Protein AF-A0A7S0PMN2-F1 (afdb_monomer)

Foldseek 3Di:
DDPPPPVCVVVVNDDALLRLLVVLLVLLVVVLVVLVVVLVVLVVVLVVLLVVLLVCLVVLNPPSNLVSLLVNVVSVVLSVLSVLLSVLSVQLSVVSVVVSVCVVPDDDLDQDPSNVVSLVSNCLNPVRNVVSVVSVVSCCVSSNHPDDPPPDPVPPPVVPPPVVVSSVSSVVSSCVRNNPSPSVPVVPVVVPVPDDDDDDDDDDDDDDDDDDDPPVVVVVVVVVVVVVVVVPPDD

Nearest PDB structures (foldseek):
  2gd5-assembly1_A  TM=9.453E-01  e=1.192E-04  Homo sapiens
  3frv-assembly1_A  TM=9.268E-01  e=9.381E-05  Homo sapiens
  2gd5-assembly1_B  TM=8.254E-01  e=7.385E-05  Homo sapiens
  2gd5-assembly2_D  TM=8.077E-01  e=7.747E-05  Homo sapiens
  3ggz-assembly4_D  TM=5.430E-01  e=4.269E-01  Saccharomyces cerevisiae

Mean predicted aligned error: 16.47 Å

pLDDT: mean 73.85, std 19.93, range [28.44, 97.0]

InterPro domains:
  IPR005024 Snf7 family [PF03357] (26-195)
  IPR005024 Snf7 family [PTHR10476] (15-229)

Sequence (235 aa):
MFMGFDIKQLFGLAPSAEERTKACRARIRKMKREIDQQIRDVERATKATEREIKSCAKRNDAASARALAREIVQARATVSKLYTSKAQASSVESALAHRVATQTSARSIERSAEVMKHMNALVKTAAVREEAMELSREMMKAGVMAELLDDALDVALDDDVDEEETNRAIEDVLREIAGEIVLPHAAKHAAAVVKEEDVEAADLLPTVDSAAERSASTDALKARLDAMRVGEETA

Secondary structure (DSSP, 8-state):
------HHHHTTPPPPHHHHHHHHHHHHHHHHHHHHHHHHHHHHHHHHHHHHHHHHHHTT-HHHHHHHHHHHHHHHHHHHHHHHHHHHHHHHHHHHHHHHHHTTSS------HHHHHHHHHHHH-GGGHHHHHHHHHHHHHTTSS-----------------HHHHHHHHHHHHHHHHTT---TTTHHHHGGGS------------------TTSHHHHHHHHHHHHHHGGGS--

Solvent-accessible surface area (backbone atoms only — not comparable to full-atom values): 14085 Å² total; per-residue (Å²): 136,82,78,82,75,61,68,50,71,80,69,72,53,79,80,48,53,65,57,46,51,54,51,51,47,53,49,48,55,48,52,46,52,51,49,56,46,50,46,54,52,51,55,52,50,47,58,51,50,53,53,49,34,41,53,26,55,76,69,67,35,55,68,63,27,50,55,53,28,45,51,44,54,52,49,52,52,50,44,52,52,50,52,51,46,44,50,31,48,48,52,36,45,50,53,53,52,50,49,64,63,52,50,76,62,85,76,69,83,68,53,37,65,67,45,44,55,32,46,52,57,32,39,70,36,78,95,46,19,68,64,34,49,54,49,50,54,51,33,34,76,41,50,42,29,70,80,81,71,88,75,76,82,71,77,75,75,80,71,82,65,54,66,67,58,54,50,51,53,28,52,50,49,42,43,71,69,49,45,90,63,77,47,96,62,71,64,60,69,72,57,64,81,77,70,89,84,87,84,85,82,90,81,85,87,82,89,84,86,85,94,73,79,75,61,67,65,56,54,61,52,49,59,57,50,54,62,59,62,64,65,75,77,76,127

Organism: NCBI:txid1486918

Structure (mmCIF, N/CA/C/O backbone):
data_AF-A0A7S0PMN2-F1
#
_entry.id   AF-A0A7S0PMN2-F1
#
loop_
_atom_site.group_PDB
_atom_site.id
_atom_site.type_symbol
_atom_site.label_atom_id
_atom_site.label_alt_id
_atom_site.label_comp_id
_atom_site.label_asym_id
_atom_site.label_entity_id
_atom_site.label_seq_id
_atom_site.pdbx_PDB_ins_code
_atom_site.Cartn_x
_atom_site.Cartn_y
_atom_site.Cartn_z
_atom_site.occupancy
_atom_site.B_iso_or_equiv
_atom_site.auth_seq_id
_atom_site.auth_comp_id
_atom_site.auth_asym_id
_atom_site.auth_atom_id
_atom_site.pdbx_PDB_model_num
ATOM 1 N N . MET A 1 1 ? -7.810 -30.943 26.527 1.00 39.81 1 MET A N 1
ATOM 2 C CA . MET A 1 1 ? -7.762 -29.742 25.667 1.00 39.81 1 MET A CA 1
ATOM 3 C C . MET A 1 1 ? -9.198 -29.399 25.298 1.00 39.81 1 MET A C 1
ATOM 5 O O . MET A 1 1 ? -9.713 -29.909 24.316 1.00 39.81 1 MET A O 1
ATOM 9 N N . PHE A 1 2 ? -9.899 -28.674 26.173 1.00 42.12 2 PHE A N 1
ATOM 10 C CA . PHE A 1 2 ? -11.301 -28.315 25.956 1.00 42.12 2 PHE A CA 1
ATOM 11 C C . PHE A 1 2 ? -11.351 -27.152 24.964 1.00 42.12 2 PHE A C 1
ATOM 13 O O . PHE A 1 2 ? -10.911 -26.049 25.280 1.00 42.12 2 PHE A O 1
ATOM 20 N N . MET A 1 3 ? -11.842 -27.410 23.752 1.00 48.66 3 MET A N 1
ATOM 21 C CA . MET A 1 3 ? -12.259 -26.352 22.836 1.00 48.66 3 MET A CA 1
ATOM 22 C C . MET A 1 3 ? -13.443 -25.649 23.501 1.00 48.66 3 MET A C 1
ATOM 24 O O . MET A 1 3 ? -14.483 -26.267 23.722 1.00 48.66 3 MET A O 1
ATOM 28 N N . GLY A 1 4 ? -13.246 -24.394 23.906 1.00 49.03 4 GLY A N 1
ATOM 29 C CA . GLY A 1 4 ? -14.290 -23.569 24.502 1.00 49.03 4 GLY A CA 1
ATOM 30 C C . GLY A 1 4 ? -15.420 -23.366 23.501 1.00 49.03 4 GLY A C 1
ATOM 31 O O . GLY A 1 4 ? -15.318 -22.522 22.617 1.00 49.03 4 GLY A O 1
ATOM 32 N N . PHE A 1 5 ? -16.473 -24.171 23.623 1.00 57.09 5 PHE A N 1
ATOM 33 C CA . PHE A 1 5 ? -17.734 -23.949 22.931 1.00 57.09 5 PHE A CA 1
ATOM 34 C C . PHE A 1 5 ? -18.389 -22.724 23.571 1.00 57.09 5 PHE A C 1
ATOM 36 O O . PHE A 1 5 ? -18.723 -22.734 24.757 1.00 57.09 5 PHE A O 1
ATOM 43 N N . ASP A 1 6 ? -18.497 -21.641 22.808 1.00 64.69 6 ASP A N 1
ATOM 44 C CA . ASP A 1 6 ? -19.022 -20.370 23.290 1.00 64.69 6 ASP A CA 1
ATOM 45 C C . ASP A 1 6 ? -20.539 -20.496 23.496 1.00 64.69 6 ASP A C 1
ATOM 47 O O . ASP A 1 6 ? -21.324 -20.457 22.547 1.00 64.69 6 ASP A O 1
ATOM 51 N N . ILE A 1 7 ? -20.954 -20.705 24.750 1.00 64.81 7 ILE A N 1
ATOM 52 C CA . ILE A 1 7 ? -22.347 -20.944 25.168 1.00 64.81 7 ILE A CA 1
ATOM 53 C C . ILE A 1 7 ? -23.299 -19.877 24.601 1.00 64.81 7 ILE A C 1
ATOM 55 O O . ILE A 1 7 ? -24.448 -20.170 24.286 1.00 64.81 7 ILE A O 1
ATOM 59 N N . LYS A 1 8 ? -22.821 -18.648 24.384 1.00 60.22 8 LYS A N 1
ATOM 60 C CA . LYS A 1 8 ? -23.619 -17.553 23.818 1.00 60.22 8 LYS A CA 1
ATOM 61 C C . LYS A 1 8 ? -24.029 -17.781 22.359 1.00 60.22 8 LYS A C 1
ATOM 63 O O . LYS A 1 8 ? -25.134 -17.385 21.989 1.00 60.22 8 LYS A O 1
ATOM 68 N N . GLN A 1 9 ? -23.190 -18.445 21.552 1.00 63.53 9 GLN A N 1
ATOM 69 C CA . GLN A 1 9 ? -23.531 -18.798 20.165 1.00 63.53 9 GLN A CA 1
ATOM 70 C C . GLN A 1 9 ? -24.618 -19.876 20.102 1.00 63.53 9 GLN A C 1
ATOM 72 O O . GLN A 1 9 ? -25.418 -19.882 19.171 1.00 63.53 9 GLN A O 1
ATOM 77 N N . LEU A 1 10 ? -24.693 -20.740 21.120 1.00 57.28 10 LEU A N 1
ATOM 78 C CA . LEU A 1 10 ? -25.725 -21.771 21.242 1.00 57.28 10 LEU A CA 1
ATOM 79 C C . LEU A 1 10 ? -27.119 -21.181 21.542 1.00 57.28 10 LEU A C 1
ATOM 81 O O . LEU A 1 10 ? -28.128 -21.779 21.184 1.00 57.28 10 LEU A O 1
ATOM 85 N N . PHE A 1 11 ? -27.175 -20.006 22.181 1.00 68.62 11 PHE A N 1
ATOM 86 C CA . PHE A 1 11 ? -28.417 -19.343 22.606 1.00 68.62 11 PHE A CA 1
ATOM 87 C C . PHE A 1 11 ? -28.819 -18.134 21.744 1.00 68.62 11 PHE A C 1
ATOM 89 O O . PHE A 1 11 ? -29.764 -17.427 22.086 1.00 68.62 11 PHE A O 1
ATOM 96 N N . GLY A 1 12 ? -28.123 -17.870 20.632 1.00 64.56 12 GLY A N 1
ATOM 97 C CA . GLY A 1 12 ? -28.460 -16.758 19.734 1.00 64.56 12 GLY A CA 1
ATOM 98 C C . GLY A 1 12 ? -28.298 -15.367 20.362 1.00 64.56 12 GLY A C 1
ATOM 99 O O . GLY A 1 12 ? -28.915 -14.409 19.896 1.00 64.56 12 GLY A O 1
ATOM 100 N N . LEU A 1 13 ? -27.485 -15.230 21.418 1.00 69.44 13 LEU A N 1
ATOM 101 C CA . LEU A 1 13 ? -27.210 -13.924 22.018 1.00 69.44 13 LEU A CA 1
ATOM 102 C C . LEU A 1 13 ? -26.344 -13.094 21.063 1.00 69.44 13 LEU A C 1
ATOM 104 O O . LEU A 1 13 ? -25.304 -13.550 20.588 1.00 69.44 13 LEU A O 1
ATOM 108 N N . ALA A 1 14 ? -26.768 -11.855 20.798 1.00 69.25 14 ALA A N 1
ATOM 109 C CA . ALA A 1 14 ? -26.027 -10.942 19.936 1.00 69.25 14 ALA A CA 1
ATOM 110 C C . ALA A 1 14 ? -24.613 -10.678 20.498 1.00 69.25 14 ALA A C 1
ATOM 112 O O . ALA A 1 14 ? -24.471 -10.465 21.707 1.00 69.25 14 ALA A O 1
ATOM 113 N N . PRO A 1 15 ? -23.573 -10.632 19.642 1.00 74.81 15 PRO A N 1
ATOM 114 C CA . PRO A 1 15 ? -22.202 -10.438 20.093 1.00 74.81 15 PRO A CA 1
ATOM 115 C C . PRO A 1 15 ? -22.042 -9.074 20.761 1.00 74.81 15 PRO A C 1
ATOM 117 O O . PRO A 1 15 ? -22.549 -8.062 20.252 1.00 74.81 15 PRO A O 1
ATOM 120 N N . SER A 1 16 ? -21.311 -9.053 21.876 1.00 80.75 16 SER A N 1
ATOM 121 C CA . SER A 1 16 ? -21.029 -7.832 22.638 1.00 80.75 16 SER A CA 1
ATOM 122 C C . SER A 1 16 ? -20.158 -6.853 21.840 1.00 80.75 16 SER A C 1
ATOM 124 O O . SER A 1 16 ? -19.470 -7.232 20.890 1.00 80.75 16 SER A O 1
ATOM 126 N N . ALA A 1 17 ? -20.150 -5.571 22.221 1.00 76.31 17 ALA A N 1
ATOM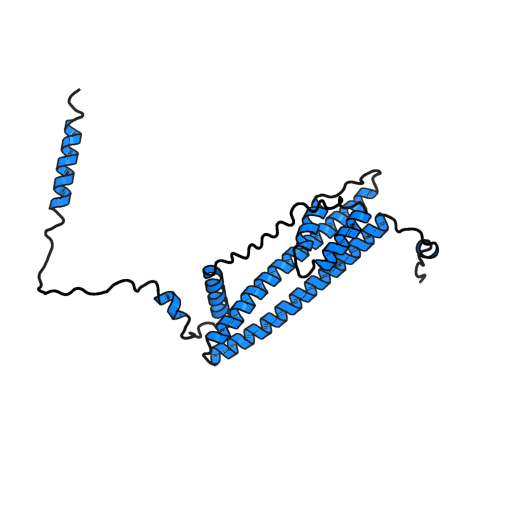 127 C CA . ALA A 1 17 ? -19.308 -4.563 21.566 1.00 76.31 17 ALA A CA 1
ATOM 128 C C . ALA A 1 17 ? -17.807 -4.927 21.611 1.00 76.31 17 ALA A C 1
ATOM 130 O O . ALA A 1 17 ? -17.068 -4.662 20.660 1.00 76.31 17 ALA A O 1
ATOM 131 N N . GLU A 1 18 ? -17.362 -5.592 22.679 1.00 78.12 18 GLU A N 1
ATOM 132 C CA . GLU A 1 18 ? -15.992 -6.092 22.817 1.00 78.12 18 GLU A CA 1
ATOM 133 C C . GLU A 1 18 ? -15.693 -7.246 21.857 1.00 78.12 18 GLU A C 1
ATOM 135 O O . GLU A 1 18 ? -14.648 -7.259 21.206 1.00 78.12 18 GLU A O 1
ATOM 140 N N . GLU A 1 19 ? -16.613 -8.206 21.733 1.00 82.38 19 GLU A N 1
ATOM 141 C CA . GLU A 1 19 ? -16.493 -9.326 20.792 1.00 82.38 19 GLU A CA 1
ATOM 142 C C . GLU A 1 19 ? -16.450 -8.813 19.344 1.00 82.38 19 GLU A C 1
ATOM 144 O O . GLU A 1 19 ? -15.591 -9.233 18.567 1.00 82.38 19 GLU A O 1
ATOM 149 N N . ARG A 1 20 ? -17.282 -7.816 19.003 1.00 83.31 20 ARG A N 1
ATOM 150 C CA . ARG A 1 20 ? -17.247 -7.137 17.693 1.00 83.31 20 ARG A CA 1
ATOM 151 C C . ARG A 1 20 ? -15.922 -6.412 17.454 1.00 83.31 20 ARG A C 1
ATOM 153 O O . ARG A 1 20 ? -15.357 -6.515 16.368 1.00 83.31 20 ARG A O 1
ATOM 160 N N . THR A 1 21 ? -15.382 -5.735 18.468 1.00 82.56 21 THR A N 1
ATOM 161 C CA . THR A 1 21 ? -14.084 -5.038 18.382 1.00 82.56 21 THR A CA 1
ATOM 162 C C . THR A 1 21 ? -12.925 -6.022 18.180 1.00 82.56 21 THR A C 1
ATOM 164 O O . THR A 1 21 ? -12.029 -5.781 17.365 1.00 82.56 21 THR A O 1
ATOM 167 N N . LYS A 1 22 ? -12.951 -7.171 18.870 1.00 85.38 22 LYS A N 1
ATOM 168 C CA . LYS A 1 22 ? -11.978 -8.262 18.685 1.00 85.38 22 LYS A CA 1
ATOM 169 C C . LYS A 1 22 ? -12.072 -8.867 17.281 1.00 85.38 22 LYS A C 1
ATOM 171 O O . LYS A 1 22 ? -11.032 -9.072 16.653 1.00 85.38 22 LYS A O 1
ATOM 176 N N . ALA A 1 23 ? -13.284 -9.091 16.773 1.00 88.06 23 ALA A N 1
ATOM 177 C CA . ALA A 1 23 ? -13.511 -9.567 15.409 1.00 88.06 23 ALA A CA 1
ATOM 178 C C . ALA A 1 23 ? -12.995 -8.566 14.358 1.00 88.06 23 ALA A C 1
ATOM 180 O O . ALA A 1 23 ? -12.258 -8.959 13.454 1.00 88.06 23 ALA A O 1
ATOM 181 N N . CYS A 1 24 ? -13.267 -7.267 14.533 1.00 88.25 24 CYS A N 1
ATOM 182 C CA . CYS A 1 24 ? -12.736 -6.204 13.674 1.00 88.25 24 CYS A CA 1
ATOM 183 C C . CYS A 1 24 ? -11.197 -6.200 13.654 1.00 88.25 24 CYS A C 1
ATOM 185 O O . CYS A 1 24 ? -10.594 -6.167 12.582 1.00 88.25 24 CYS A O 1
ATOM 187 N N . ARG A 1 25 ? -10.533 -6.312 14.819 1.00 90.88 25 ARG A N 1
ATOM 188 C CA . ARG A 1 25 ? -9.060 -6.444 14.877 1.00 90.88 25 ARG A CA 1
ATOM 189 C C . ARG A 1 25 ? -8.557 -7.677 14.132 1.00 90.88 25 ARG A C 1
ATOM 191 O O . ARG A 1 25 ? -7.524 -7.600 13.471 1.00 90.88 25 ARG A O 1
ATOM 198 N N . ALA A 1 26 ? -9.243 -8.813 14.247 1.00 91.69 26 ALA A N 1
ATOM 199 C CA . ALA A 1 26 ? -8.856 -10.027 13.533 1.00 91.69 26 ALA A CA 1
ATOM 200 C C . ALA A 1 26 ? -8.928 -9.833 12.009 1.00 91.69 26 ALA A C 1
ATOM 202 O O . ALA A 1 26 ? -7.988 -10.221 11.314 1.00 91.69 26 ALA A O 1
ATOM 203 N N . ARG A 1 27 ? -9.974 -9.163 11.506 1.00 92.62 27 ARG A N 1
ATOM 204 C CA . ARG A 1 27 ? -10.095 -8.815 10.081 1.00 92.62 27 ARG A CA 1
ATOM 205 C C . ARG A 1 27 ? -9.014 -7.850 9.616 1.00 92.62 27 ARG A C 1
ATOM 207 O O . ARG A 1 27 ? -8.349 -8.139 8.635 1.00 92.62 27 ARG A O 1
ATOM 214 N N . ILE A 1 28 ? -8.712 -6.796 10.375 1.00 92.94 28 ILE A N 1
ATOM 215 C CA . ILE A 1 28 ? -7.617 -5.869 10.025 1.00 92.94 28 ILE A CA 1
ATOM 216 C C . ILE A 1 28 ? -6.277 -6.598 9.880 1.00 92.94 28 ILE A C 1
ATOM 218 O O . ILE A 1 28 ? -5.491 -6.299 8.983 1.00 92.94 28 ILE A O 1
ATOM 222 N N . ARG A 1 29 ? -5.997 -7.582 10.741 1.00 94.38 29 ARG A N 1
ATOM 223 C CA . ARG A 1 29 ? -4.776 -8.393 10.620 1.00 94.38 29 ARG A CA 1
ATOM 224 C C . ARG A 1 29 ? -4.776 -9.267 9.370 1.00 94.38 29 ARG A C 1
ATOM 226 O O . ARG A 1 29 ? -3.705 -9.484 8.812 1.00 94.38 29 ARG A O 1
ATOM 233 N N . LYS A 1 30 ? -5.938 -9.780 8.958 1.00 94.56 30 LYS A N 1
ATOM 234 C CA . LYS A 1 30 ? -6.103 -10.521 7.701 1.00 94.56 30 LYS A CA 1
ATOM 235 C C . LYS A 1 30 ? -5.857 -9.592 6.509 1.00 94.56 30 LYS A C 1
ATOM 237 O O . LYS A 1 30 ? -4.923 -9.859 5.763 1.00 94.56 30 LYS A O 1
ATOM 242 N N . MET A 1 31 ? -6.544 -8.452 6.453 1.00 93.25 31 MET A N 1
ATOM 243 C CA . MET A 1 31 ? -6.351 -7.404 5.444 1.00 93.25 31 MET A CA 1
ATOM 244 C C . MET A 1 31 ? -4.876 -6.993 5.310 1.00 93.25 31 MET A C 1
ATOM 246 O O . MET A 1 31 ? -4.327 -6.969 4.216 1.00 93.25 31 MET A O 1
ATOM 250 N N . LYS A 1 32 ? -4.162 -6.764 6.424 1.00 95.81 32 LYS A N 1
ATOM 251 C CA . LYS A 1 32 ? -2.716 -6.456 6.407 1.00 95.81 32 LYS A CA 1
ATOM 252 C C . LYS A 1 32 ? -1.872 -7.549 5.738 1.00 95.81 32 LYS A C 1
ATOM 254 O O . LYS A 1 32 ? -0.930 -7.227 5.022 1.00 95.81 32 LYS A O 1
ATOM 259 N N . ARG A 1 33 ? -2.187 -8.828 5.974 1.00 95.88 33 ARG A N 1
ATOM 260 C CA . ARG A 1 33 ? -1.482 -9.963 5.347 1.00 95.88 33 ARG A CA 1
ATOM 261 C C . ARG A 1 33 ? -1.811 -10.087 3.863 1.00 95.88 33 ARG A C 1
ATOM 263 O O . ARG A 1 33 ? -0.947 -10.493 3.094 1.00 95.88 33 ARG A O 1
ATOM 270 N N . GLU A 1 34 ? -3.036 -9.754 3.476 1.00 94.94 34 GLU A N 1
ATOM 271 C CA . GLU A 1 34 ? -3.460 -9.727 2.075 1.00 94.94 34 GLU A CA 1
ATOM 272 C C . GLU A 1 34 ? -2.766 -8.594 1.318 1.00 94.94 34 GLU A C 1
ATOM 274 O O . GLU A 1 34 ? -2.208 -8.848 0.255 1.00 94.94 34 GLU A O 1
ATOM 279 N N . ILE A 1 35 ? -2.647 -7.403 1.917 1.00 95.25 35 ILE A N 1
ATOM 280 C CA . ILE A 1 35 ? -1.815 -6.313 1.381 1.00 95.25 35 ILE A CA 1
ATOM 281 C C . ILE A 1 35 ? -0.357 -6.779 1.216 1.00 95.25 35 ILE A C 1
ATOM 283 O O . ILE A 1 35 ? 0.242 -6.574 0.164 1.00 95.25 35 ILE A O 1
ATOM 287 N N . ASP A 1 36 ? 0.216 -7.467 2.210 1.00 96.50 36 ASP A N 1
ATOM 288 C CA . ASP A 1 36 ? 1.580 -8.016 2.114 1.00 96.50 36 ASP A CA 1
ATOM 289 C C . ASP A 1 36 ? 1.730 -9.089 1.025 1.00 96.50 36 ASP A C 1
ATOM 291 O O . ASP A 1 36 ? 2.822 -9.304 0.495 1.00 96.50 36 ASP A O 1
ATOM 295 N N . GLN A 1 37 ? 0.660 -9.815 0.704 1.00 96.25 37 GLN A N 1
ATOM 296 C CA . GLN A 1 37 ? 0.644 -10.748 -0.418 1.00 96.25 37 GLN A CA 1
ATOM 297 C C . GLN A 1 37 ? 0.588 -9.989 -1.749 1.00 96.25 37 GLN A C 1
ATOM 299 O O . GLN A 1 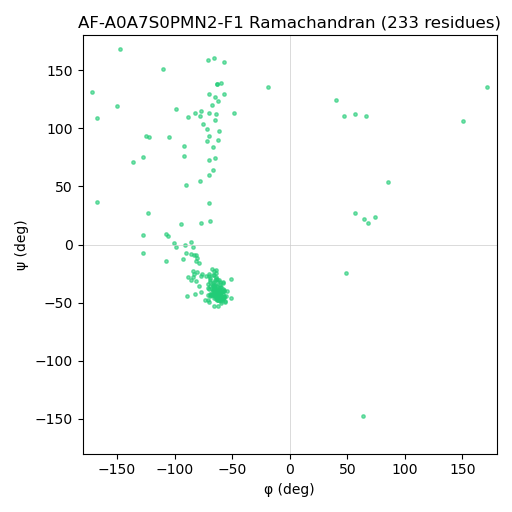37 ? 1.439 -10.232 -2.598 1.00 96.25 37 GLN A O 1
ATOM 304 N N . GLN A 1 38 ? -0.307 -9.006 -1.879 1.00 95.06 38 GLN A N 1
ATOM 305 C CA . GLN A 1 38 ? -0.418 -8.149 -3.063 1.00 95.06 38 GLN A CA 1
ATOM 306 C C . GLN A 1 38 ? 0.899 -7.430 -3.380 1.00 95.06 38 GLN A C 1
ATOM 308 O O . GLN A 1 38 ? 1.333 -7.444 -4.528 1.00 95.06 38 GLN A O 1
ATOM 313 N N . ILE A 1 39 ? 1.580 -6.865 -2.374 1.00 96.06 39 ILE A N 1
ATOM 314 C CA . ILE A 1 39 ? 2.901 -6.237 -2.551 1.00 96.06 39 ILE A CA 1
ATOM 315 C C . ILE A 1 39 ? 3.889 -7.242 -3.153 1.00 96.06 39 ILE A C 1
ATOM 317 O O . ILE A 1 39 ? 4.541 -6.945 -4.151 1.00 96.06 39 ILE A O 1
ATOM 321 N N . ARG A 1 40 ? 3.966 -8.457 -2.593 1.00 97.00 40 ARG A N 1
ATOM 322 C CA . ARG A 1 40 ? 4.869 -9.503 -3.097 1.00 97.00 40 ARG A CA 1
ATOM 323 C C . ARG A 1 40 ? 4.522 -9.943 -4.516 1.00 97.00 40 ARG A C 1
ATOM 325 O O . ARG A 1 40 ? 5.433 -10.266 -5.275 1.00 97.00 40 ARG A O 1
ATOM 332 N N . ASP A 1 41 ? 3.243 -9.984 -4.866 1.00 95.94 41 ASP A N 1
ATOM 333 C CA . ASP A 1 41 ? 2.795 -10.373 -6.202 1.00 95.94 41 ASP A CA 1
ATOM 334 C C . ASP A 1 41 ? 3.145 -9.295 -7.236 1.00 95.94 41 ASP A C 1
ATOM 336 O O . ASP A 1 41 ? 3.711 -9.619 -8.282 1.00 95.94 41 ASP A O 1
ATOM 340 N N . VAL A 1 42 ? 2.936 -8.016 -6.902 1.00 95.44 42 VAL A N 1
ATOM 341 C CA . VAL A 1 42 ? 3.353 -6.884 -7.745 1.00 95.44 42 VAL A CA 1
ATOM 342 C C . VAL A 1 42 ? 4.874 -6.858 -7.903 1.00 95.44 42 VAL A C 1
ATOM 344 O O . VAL A 1 42 ? 5.364 -6.808 -9.024 1.00 95.44 42 VAL A O 1
ATOM 347 N N . GLU A 1 43 ? 5.647 -6.994 -6.823 1.00 95.62 43 GLU A N 1
ATOM 348 C CA . GLU A 1 43 ? 7.117 -7.026 -6.895 1.00 95.62 43 GLU A CA 1
ATOM 349 C C . GLU A 1 43 ? 7.653 -8.193 -7.744 1.00 95.62 43 GLU A C 1
ATOM 351 O O . GLU A 1 43 ? 8.681 -8.066 -8.4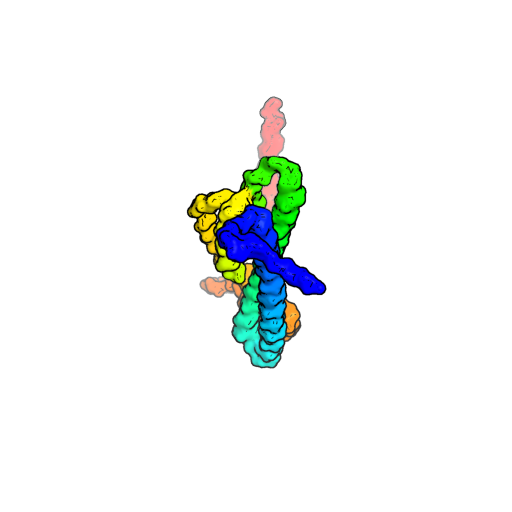15 1.00 95.62 43 GLU A O 1
ATOM 356 N N . ARG A 1 44 ? 6.981 -9.351 -7.726 1.00 96.25 44 ARG A N 1
ATOM 357 C CA . ARG A 1 44 ? 7.332 -10.491 -8.589 1.00 96.25 44 ARG A CA 1
ATOM 358 C C . ARG A 1 44 ? 7.051 -10.191 -10.056 1.00 96.25 44 ARG A C 1
ATOM 360 O O . ARG A 1 44 ? 7.902 -10.514 -10.884 1.00 96.25 44 ARG A O 1
ATOM 367 N N . ALA A 1 45 ? 5.901 -9.589 -10.357 1.00 94.75 45 ALA A N 1
ATOM 368 C CA . ALA A 1 45 ? 5.557 -9.159 -11.708 1.00 94.75 45 ALA A CA 1
ATOM 369 C C . ALA A 1 45 ? 6.572 -8.126 -12.222 1.00 94.75 45 ALA A C 1
ATOM 371 O O . ALA A 1 45 ? 7.162 -8.340 -13.276 1.00 94.75 45 ALA A O 1
ATOM 372 N N . THR A 1 46 ? 6.906 -7.109 -11.417 1.00 93.69 46 THR A N 1
ATOM 373 C CA . THR A 1 46 ? 7.920 -6.096 -11.755 1.00 93.69 46 THR A CA 1
ATOM 374 C C . THR A 1 46 ? 9.268 -6.728 -12.103 1.00 93.69 46 THR A C 1
ATOM 376 O O . THR A 1 46 ? 9.867 -6.385 -13.116 1.00 93.69 46 THR A O 1
ATOM 379 N N . LYS A 1 47 ? 9.733 -7.722 -11.333 1.00 94.56 47 LYS A N 1
ATOM 380 C CA . LYS A 1 47 ? 10.985 -8.445 -11.635 1.00 94.56 47 LYS A CA 1
ATOM 381 C C . LYS A 1 47 ? 10.938 -9.228 -12.949 1.00 94.56 47 LYS A C 1
ATOM 383 O O . LYS A 1 47 ? 11.988 -9.454 -13.552 1.00 94.56 47 LYS A O 1
ATOM 388 N N . ALA A 1 48 ? 9.768 -9.708 -13.369 1.00 94.44 48 ALA A N 1
ATOM 389 C CA . ALA A 1 48 ? 9.605 -10.333 -14.678 1.00 94.44 48 ALA A CA 1
ATOM 390 C C . ALA A 1 48 ? 9.689 -9.271 -15.786 1.00 94.44 48 ALA A C 1
ATOM 392 O O . ALA A 1 48 ? 10.514 -9.414 -16.690 1.00 94.44 48 ALA A O 1
ATOM 393 N N . THR A 1 49 ? 8.963 -8.160 -15.635 1.00 94.19 49 THR A N 1
ATOM 394 C CA . THR A 1 49 ? 8.989 -7.007 -16.548 1.00 94.19 49 THR A CA 1
ATOM 395 C C . THR A 1 49 ? 10.398 -6.421 -16.702 1.00 94.19 49 THR A C 1
ATOM 397 O O . THR A 1 49 ? 10.838 -6.145 -17.814 1.00 94.19 49 THR A O 1
ATOM 400 N N . GLU A 1 50 ? 11.186 -6.321 -15.626 1.00 93.62 50 GLU A N 1
ATOM 401 C CA . GLU A 1 50 ? 12.593 -5.884 -15.679 1.00 93.62 50 GLU A CA 1
ATOM 402 C C . GLU A 1 50 ? 13.457 -6.768 -16.596 1.00 93.62 50 GLU A C 1
ATOM 404 O O . GLU A 1 50 ? 14.341 -6.280 -17.308 1.00 93.62 50 GLU A O 1
ATOM 409 N N . ARG A 1 51 ? 13.226 -8.088 -16.598 1.00 93.56 51 ARG A N 1
ATOM 410 C CA . ARG A 1 51 ? 13.947 -9.023 -17.482 1.00 93.56 51 ARG A CA 1
ATOM 411 C C . ARG A 1 51 ? 13.510 -8.850 -18.931 1.00 93.56 51 ARG A C 1
ATOM 413 O O . ARG A 1 51 ? 14.349 -8.933 -19.829 1.00 93.56 51 ARG A O 1
ATOM 420 N N . GLU A 1 52 ? 12.226 -8.595 -19.155 1.00 92.62 52 GLU A N 1
ATOM 421 C CA . GLU A 1 52 ? 11.674 -8.324 -20.481 1.00 92.62 52 GLU A CA 1
ATOM 422 C C . GLU A 1 52 ? 12.214 -7.014 -21.054 1.00 92.62 52 GLU A C 1
ATOM 424 O O . GLU A 1 52 ? 12.683 -7.013 -22.190 1.00 92.62 52 GLU A O 1
ATOM 429 N N . ILE A 1 53 ? 12.301 -5.946 -20.253 1.00 92.19 53 ILE A N 1
ATOM 430 C CA . ILE A 1 53 ? 12.939 -4.679 -20.648 1.00 92.19 53 ILE A CA 1
ATOM 431 C C . ILE A 1 53 ? 14.386 -4.914 -21.081 1.00 92.19 53 ILE A C 1
ATOM 433 O O . ILE A 1 53 ? 14.788 -4.447 -22.145 1.00 92.19 53 ILE A O 1
ATOM 437 N N . LYS A 1 54 ? 15.166 -5.701 -20.325 1.00 90.88 54 LYS A N 1
ATOM 438 C CA . LYS A 1 54 ? 16.545 -6.059 -20.714 1.00 90.88 54 LYS A CA 1
ATOM 439 C C . LYS A 1 54 ? 16.597 -6.823 -22.039 1.00 90.88 54 LYS A C 1
ATOM 441 O O . LYS A 1 54 ? 17.522 -6.629 -22.825 1.00 90.88 54 LYS A O 1
ATOM 446 N N . SER A 1 55 ? 15.624 -7.693 -22.302 1.00 91.00 55 SER A N 1
ATOM 447 C CA . SER A 1 55 ? 15.508 -8.411 -23.577 1.00 91.00 55 SER A CA 1
ATOM 448 C C . SER A 1 55 ? 15.138 -7.475 -24.736 1.00 91.00 55 SER A C 1
ATOM 450 O O . SER A 1 55 ? 15.736 -7.552 -25.808 1.00 91.00 55 SER A O 1
ATOM 452 N N . CYS A 1 56 ? 14.195 -6.552 -24.530 1.00 89.62 56 CYS A N 1
ATOM 453 C CA . CYS A 1 56 ? 13.826 -5.516 -25.499 1.00 89.62 56 CYS A CA 1
ATOM 454 C C . CYS A 1 56 ? 15.008 -4.589 -25.809 1.00 89.62 56 CYS A C 1
ATOM 456 O O . CYS A 1 56 ? 15.282 -4.324 -26.979 1.00 89.62 56 CYS A O 1
ATOM 458 N N . ALA A 1 57 ? 15.774 -4.198 -24.786 1.00 88.25 57 ALA A N 1
ATOM 459 C CA . ALA A 1 57 ? 16.974 -3.383 -24.939 1.00 88.25 57 ALA A CA 1
ATOM 460 C C . ALA A 1 57 ? 18.032 -4.067 -25.817 1.00 88.25 57 ALA A C 1
ATOM 462 O O . ALA A 1 57 ? 18.545 -3.458 -26.751 1.00 88.25 57 ALA A O 1
ATOM 463 N N . LYS A 1 58 ? 18.293 -5.365 -25.603 1.00 88.38 58 LYS A N 1
ATOM 464 C CA . LYS A 1 58 ? 19.213 -6.153 -26.449 1.00 88.38 58 LYS A CA 1
ATOM 465 C C . LYS A 1 58 ? 18.749 -6.284 -27.901 1.00 88.38 58 LYS A C 1
ATOM 467 O O . LYS A 1 58 ? 19.579 -6.424 -28.792 1.00 88.38 58 LYS A O 1
ATOM 472 N N . ARG A 1 59 ? 17.435 -6.266 -28.139 1.00 89.75 59 ARG A N 1
ATOM 473 C CA . ARG A 1 59 ? 16.828 -6.325 -29.479 1.00 89.75 59 ARG A CA 1
ATOM 474 C C . ARG A 1 59 ? 16.706 -4.950 -30.148 1.00 89.75 59 ARG A C 1
ATOM 476 O O . ARG A 1 59 ? 16.178 -4.885 -31.252 1.00 89.75 59 ARG A O 1
ATOM 483 N N . ASN A 1 60 ? 17.187 -3.877 -29.511 1.00 85.62 60 ASN A N 1
ATOM 484 C CA . ASN A 1 60 ? 17.012 -2.487 -29.949 1.00 85.62 60 ASN A CA 1
ATOM 485 C C . ASN A 1 60 ? 15.539 -2.064 -30.127 1.00 85.62 60 ASN A C 1
ATOM 487 O O . ASN A 1 60 ? 15.236 -1.154 -30.897 1.00 85.62 60 ASN A O 1
ATOM 491 N N . ASP A 1 61 ? 14.617 -2.691 -29.392 1.00 90.94 61 ASP A N 1
ATOM 492 C CA . ASP A 1 61 ? 13.197 -2.344 -29.410 1.00 90.94 61 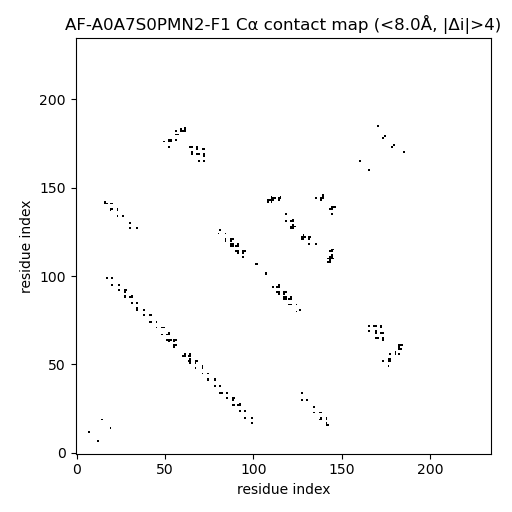ASP A CA 1
ATOM 493 C C . ASP A 1 61 ? 12.885 -1.305 -28.322 1.00 90.94 61 ASP A C 1
ATOM 495 O O . ASP A 1 61 ? 12.495 -1.625 -27.194 1.00 90.94 61 ASP A O 1
ATOM 499 N N . ALA A 1 62 ? 13.105 -0.034 -28.665 1.00 87.25 62 ALA A N 1
ATOM 500 C CA . ALA A 1 62 ? 12.901 1.093 -27.757 1.00 87.25 62 ALA A CA 1
ATOM 501 C C . ALA A 1 62 ? 11.419 1.350 -27.432 1.00 87.25 62 ALA A C 1
ATOM 503 O O . ALA A 1 62 ? 11.112 1.833 -26.342 1.00 87.25 62 ALA A O 1
ATOM 504 N N . ALA A 1 63 ? 10.504 1.042 -28.357 1.00 89.75 63 ALA A N 1
ATOM 505 C CA . ALA A 1 63 ? 9.075 1.279 -28.168 1.00 89.75 63 ALA A CA 1
ATOM 506 C C . ALA A 1 63 ? 8.501 0.321 -27.116 1.00 89.75 63 ALA A C 1
ATOM 508 O O . ALA A 1 63 ? 7.891 0.768 -26.144 1.00 89.75 63 ALA A O 1
ATOM 509 N N . SER A 1 64 ? 8.790 -0.978 -27.247 1.00 91.00 64 SER A N 1
ATOM 510 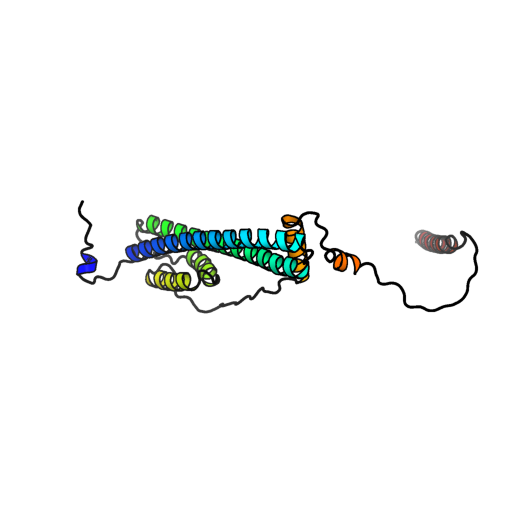C CA . SER A 1 64 ? 8.363 -1.976 -26.262 1.00 91.00 64 SER A CA 1
ATOM 511 C C . SER A 1 64 ? 9.038 -1.767 -24.906 1.00 91.00 64 SER A C 1
ATOM 513 O O . SER A 1 64 ? 8.388 -1.888 -23.871 1.00 91.00 64 SER A O 1
ATOM 515 N N . ALA A 1 65 ? 10.326 -1.398 -24.882 1.00 90.69 65 ALA A N 1
ATOM 516 C CA . ALA A 1 65 ? 11.022 -1.099 -23.630 1.00 90.69 65 ALA A CA 1
ATOM 517 C C . ALA A 1 65 ? 10.369 0.071 -22.870 1.00 90.69 65 ALA A C 1
ATOM 519 O O . ALA A 1 65 ? 10.183 -0.022 -21.659 1.00 90.69 65 ALA A O 1
ATOM 520 N N . ARG A 1 66 ? 9.973 1.145 -23.571 1.00 90.75 66 ARG A N 1
ATOM 521 C CA . ARG A 1 66 ? 9.267 2.292 -22.971 1.00 90.75 66 ARG A CA 1
ATOM 522 C C . ARG A 1 66 ? 7.890 1.930 -22.426 1.00 90.75 66 ARG A C 1
ATOM 524 O O . ARG A 1 66 ? 7.557 2.366 -21.328 1.00 90.75 66 ARG A O 1
ATOM 531 N N . ALA A 1 67 ? 7.115 1.131 -23.159 1.00 91.50 67 ALA A N 1
ATOM 532 C CA . ALA A 1 67 ? 5.808 0.672 -22.693 1.00 91.50 67 ALA A CA 1
ATOM 533 C C . ALA A 1 67 ? 5.933 -0.130 -21.385 1.00 91.50 67 ALA A C 1
ATOM 535 O O . ALA A 1 67 ? 5.286 0.201 -20.394 1.00 91.50 67 ALA A O 1
ATOM 536 N N . LEU A 1 68 ? 6.855 -1.096 -21.342 1.00 92.56 68 LEU A N 1
ATOM 537 C CA . LEU A 1 68 ? 7.123 -1.898 -20.144 1.00 92.56 68 LEU A CA 1
ATOM 538 C C . LEU A 1 68 ? 7.691 -1.055 -18.986 1.00 92.56 68 LEU A C 1
ATOM 540 O O . LEU A 1 68 ? 7.381 -1.295 -17.823 1.00 92.56 68 LEU A O 1
ATOM 544 N N . ALA A 1 69 ? 8.503 -0.035 -19.272 1.00 92.31 69 ALA A N 1
ATOM 545 C CA . ALA A 1 69 ? 9.004 0.873 -18.240 1.00 92.31 69 ALA A CA 1
ATOM 546 C C . ALA A 1 69 ? 7.887 1.729 -17.617 1.00 92.31 69 ALA A C 1
ATOM 548 O O . ALA A 1 69 ? 7.898 1.949 -16.405 1.00 92.31 69 ALA A O 1
ATOM 549 N N . ARG A 1 70 ? 6.882 2.148 -18.401 1.00 92.62 70 ARG A N 1
ATOM 550 C CA . ARG A 1 70 ? 5.678 2.816 -17.874 1.00 92.62 70 ARG A CA 1
ATOM 551 C C . ARG A 1 70 ? 4.920 1.918 -16.896 1.00 92.62 70 ARG A C 1
ATOM 553 O O . ARG A 1 70 ? 4.505 2.392 -15.839 1.00 92.62 70 ARG A O 1
ATOM 560 N N . GLU A 1 71 ? 4.796 0.629 -17.204 1.00 91.94 71 GLU A N 1
ATOM 561 C CA . GLU A 1 71 ? 4.190 -0.349 -16.290 1.00 91.94 71 GLU A CA 1
ATOM 562 C C . GLU A 1 71 ? 4.973 -0.457 -14.973 1.00 91.94 71 GLU A C 1
ATOM 564 O O . GLU A 1 71 ? 4.369 -0.508 -13.904 1.00 91.94 71 GLU A O 1
ATOM 569 N N . ILE A 1 72 ? 6.311 -0.402 -15.011 1.00 93.81 72 ILE A N 1
ATOM 570 C CA . ILE A 1 72 ? 7.141 -0.394 -13.793 1.00 93.81 72 ILE A CA 1
ATOM 571 C C . ILE A 1 72 ? 6.910 0.866 -12.953 1.00 93.81 72 ILE A C 1
ATOM 573 O O . ILE A 1 72 ? 6.798 0.759 -11.729 1.00 93.81 72 ILE A O 1
ATOM 577 N N . VAL A 1 73 ? 6.813 2.049 -13.569 1.00 93.25 73 VAL A N 1
ATOM 578 C CA . VAL A 1 73 ? 6.509 3.300 -12.847 1.00 93.25 73 VAL A CA 1
ATOM 579 C C . VAL A 1 73 ? 5.158 3.185 -12.131 1.00 93.25 73 VAL A C 1
ATOM 581 O O . VAL A 1 73 ? 5.056 3.462 -10.933 1.00 93.25 73 VAL A O 1
ATOM 584 N N . GLN A 1 74 ? 4.135 2.682 -12.826 1.00 91.00 74 GLN A N 1
ATOM 585 C CA . GLN A 1 74 ? 2.810 2.451 -12.245 1.00 91.00 74 GLN A CA 1
ATOM 586 C C . GLN A 1 74 ? 2.832 1.385 -11.139 1.00 91.00 74 GLN A C 1
ATOM 588 O O . GLN A 1 74 ? 2.187 1.555 -10.099 1.00 91.00 74 GLN A O 1
ATOM 593 N N . ALA A 1 75 ? 3.602 0.310 -11.312 1.00 92.88 75 ALA A N 1
ATOM 594 C CA . ALA A 1 75 ? 3.773 -0.728 -10.301 1.00 92.88 75 ALA A CA 1
ATOM 595 C C . ALA A 1 75 ? 4.439 -0.171 -9.032 1.00 92.88 75 ALA A C 1
ATOM 597 O O . ALA A 1 75 ? 3.958 -0.431 -7.928 1.00 92.88 75 ALA A O 1
ATOM 598 N N . ARG A 1 76 ? 5.484 0.661 -9.165 1.00 93.12 76 ARG A N 1
ATOM 599 C CA . ARG A 1 76 ? 6.142 1.349 -8.036 1.00 93.12 76 ARG A CA 1
ATOM 600 C C . ARG A 1 76 ? 5.164 2.264 -7.290 1.00 93.12 76 ARG A C 1
ATOM 602 O O . ARG A 1 76 ? 5.084 2.200 -6.061 1.00 93.12 76 ARG A O 1
ATOM 609 N N . ALA A 1 77 ? 4.365 3.051 -8.014 1.00 90.88 77 ALA A N 1
ATOM 610 C CA . ALA A 1 77 ? 3.324 3.892 -7.418 1.00 90.88 77 ALA A CA 1
ATOM 611 C C . ALA A 1 77 ? 2.260 3.057 -6.682 1.00 90.88 77 ALA A C 1
ATOM 613 O O . ALA A 1 77 ? 1.848 3.397 -5.571 1.00 90.88 77 ALA A O 1
ATOM 614 N N . THR A 1 78 ? 1.857 1.926 -7.263 1.00 90.62 78 THR A N 1
ATOM 615 C CA . THR A 1 78 ? 0.899 0.991 -6.656 1.00 90.62 78 THR A CA 1
ATOM 616 C C . THR A 1 78 ? 1.445 0.389 -5.361 1.00 90.62 78 THR A C 1
ATOM 618 O O . THR A 1 78 ? 0.746 0.384 -4.349 1.00 90.62 78 THR A O 1
ATOM 621 N N . VAL A 1 79 ? 2.707 -0.050 -5.345 1.00 94.12 79 VAL A N 1
ATOM 622 C CA . VAL A 1 79 ? 3.377 -0.564 -4.138 1.00 94.12 79 VAL A CA 1
ATOM 623 C C . VAL A 1 79 ? 3.438 0.505 -3.041 1.00 94.12 79 VAL A C 1
ATOM 625 O O . VAL A 1 79 ? 3.113 0.216 -1.890 1.00 94.12 79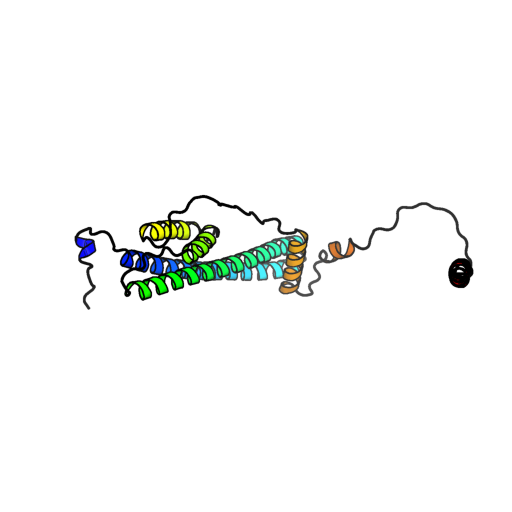 VAL A O 1
ATOM 628 N N . SER A 1 80 ? 3.773 1.753 -3.386 1.00 93.19 80 SER A N 1
ATOM 629 C CA . SER A 1 80 ? 3.775 2.877 -2.435 1.00 93.19 80 SER A CA 1
ATOM 630 C C . SER A 1 80 ? 2.392 3.109 -1.802 1.00 93.19 80 SER A C 1
ATOM 632 O O . SER A 1 80 ? 2.257 3.204 -0.574 1.00 93.19 80 SER A O 1
ATOM 634 N N . LYS A 1 81 ? 1.334 3.101 -2.629 1.00 91.25 81 LYS A N 1
ATOM 635 C CA . LYS A 1 81 ? -0.061 3.192 -2.168 1.00 91.25 81 LYS A CA 1
ATOM 636 C C . LYS A 1 81 ? -0.412 2.033 -1.224 1.00 91.25 81 LYS A C 1
ATOM 638 O O . LYS A 1 81 ? -0.925 2.288 -0.138 1.00 91.25 81 LYS A O 1
ATOM 643 N N . LEU A 1 82 ? -0.058 0.790 -1.565 1.00 92.62 82 LEU A N 1
ATOM 644 C CA . LEU A 1 82 ? -0.290 -0.387 -0.711 1.00 92.62 82 LEU A CA 1
ATOM 645 C C . LEU A 1 82 ? 0.424 -0.285 0.648 1.00 92.62 82 LEU A C 1
ATOM 647 O O . LEU A 1 82 ? -0.175 -0.604 1.678 1.00 92.62 82 LEU A O 1
ATOM 651 N N . TYR A 1 83 ? 1.667 0.210 0.692 1.00 95.50 83 TYR A N 1
ATOM 652 C CA . TYR A 1 83 ? 2.364 0.465 1.959 1.00 95.50 83 TYR A CA 1
ATOM 653 C C . TYR A 1 83 ? 1.656 1.526 2.807 1.00 95.50 83 TYR A C 1
ATOM 655 O O . TYR A 1 83 ? 1.519 1.356 4.023 1.00 95.50 83 TYR A O 1
ATOM 663 N N . THR A 1 84 ? 1.145 2.583 2.175 1.00 93.88 84 THR A N 1
ATOM 664 C CA . THR A 1 84 ? 0.364 3.618 2.866 1.00 93.88 84 THR A CA 1
ATOM 665 C C . THR A 1 84 ? -0.929 3.033 3.437 1.00 93.88 84 THR A C 1
ATOM 667 O O . THR A 1 84 ? -1.240 3.254 4.610 1.00 93.88 84 THR A O 1
ATOM 670 N N . SER A 1 85 ? -1.643 2.203 2.675 1.00 92.00 85 SER A N 1
ATOM 671 C CA . SER A 1 85 ? -2.837 1.499 3.157 1.00 92.00 85 SER A CA 1
ATOM 672 C C . SER A 1 85 ? -2.505 0.548 4.315 1.00 92.00 85 SER A C 1
ATOM 674 O O . SER A 1 85 ? -3.208 0.521 5.323 1.00 92.00 85 SER A O 1
ATOM 676 N N . LYS A 1 86 ? -1.382 -0.180 4.263 1.00 95.00 86 LYS A N 1
ATOM 677 C CA . LYS A 1 86 ? -0.932 -1.021 5.387 1.00 95.00 86 LYS A CA 1
ATOM 678 C C . LYS A 1 86 ? -0.663 -0.204 6.654 1.00 95.00 86 LYS A C 1
ATOM 680 O O . LYS A 1 86 ? -0.993 -0.649 7.762 1.00 95.00 86 LYS A O 1
ATOM 685 N N . ALA A 1 87 ? -0.060 0.975 6.508 1.00 95.12 87 ALA A N 1
ATOM 686 C CA . ALA A 1 87 ? 0.186 1.883 7.622 1.00 95.12 87 ALA A CA 1
ATOM 687 C C . ALA A 1 87 ? -1.137 2.369 8.232 1.00 95.12 87 ALA A C 1
ATOM 689 O O . ALA A 1 87 ? -1.325 2.249 9.441 1.00 95.12 87 ALA A O 1
ATOM 690 N N . GLN A 1 88 ? -2.097 2.790 7.402 1.00 91.62 88 GLN A N 1
ATOM 691 C CA . GLN A 1 88 ? -3.438 3.189 7.846 1.00 91.62 88 GLN A CA 1
ATOM 692 C C . GLN A 1 88 ? -4.157 2.054 8.590 1.00 91.62 88 GLN A C 1
ATOM 694 O O . GLN A 1 88 ? -4.673 2.266 9.686 1.00 91.62 88 GLN A O 1
ATOM 699 N N . ALA A 1 89 ? -4.121 0.828 8.060 1.00 93.00 89 ALA A N 1
ATOM 700 C CA . ALA A 1 89 ? -4.675 -0.353 8.723 1.00 93.00 89 ALA A CA 1
ATOM 701 C C . ALA A 1 89 ? -4.010 -0.625 10.084 1.00 93.00 89 ALA A C 1
ATOM 703 O O . ALA A 1 89 ? -4.673 -1.022 11.042 1.00 93.00 89 ALA A O 1
ATOM 704 N N . SER A 1 90 ? -2.702 -0.381 10.197 1.00 94.81 90 SER A N 1
ATOM 705 C CA . SER A 1 90 ? -1.970 -0.517 11.460 1.00 94.81 90 SER A CA 1
ATOM 706 C C . SER A 1 90 ? -2.356 0.564 12.471 1.00 94.81 90 SER A C 1
ATOM 708 O O . SER A 1 90 ? -2.516 0.245 13.647 1.00 94.81 90 SER A O 1
ATOM 710 N N . SER A 1 91 ? -2.591 1.802 12.029 1.00 93.06 91 SER A N 1
ATOM 711 C CA . SER A 1 91 ? -3.129 2.866 12.886 1.00 93.06 91 SER A CA 1
ATOM 712 C C . SER A 1 91 ? -4.517 2.513 13.418 1.00 93.06 91 SER A C 1
ATOM 714 O O . SER A 1 91 ? -4.763 2.641 14.617 1.00 93.06 91 SER A O 1
ATOM 716 N N . VAL A 1 92 ? -5.401 1.980 12.565 1.00 90.38 92 VAL A N 1
ATOM 717 C CA . VAL A 1 92 ? -6.721 1.490 12.994 1.00 90.38 92 VAL A CA 1
ATOM 718 C C . VAL A 1 92 ? -6.574 0.357 14.017 1.00 90.38 92 VAL A C 1
ATOM 720 O O . VAL A 1 92 ? -7.234 0.380 15.054 1.00 90.38 92 VAL A O 1
ATOM 723 N N . GLU A 1 93 ? -5.692 -0.621 13.778 1.00 92.06 93 GLU A N 1
ATOM 724 C CA . GLU A 1 93 ? -5.450 -1.716 14.729 1.00 92.06 93 GLU A CA 1
ATOM 725 C C . GLU A 1 93 ? -5.000 -1.199 16.105 1.00 92.06 93 GLU A C 1
ATOM 727 O O . GLU A 1 93 ? -5.507 -1.670 17.129 1.00 92.06 93 GLU A O 1
ATOM 732 N N . SER A 1 94 ? -4.068 -0.243 16.131 1.00 90.69 94 SER A N 1
ATOM 733 C CA . SER A 1 94 ? -3.549 0.370 17.358 1.00 90.69 94 SER A CA 1
ATOM 734 C C . SER A 1 94 ? -4.623 1.158 18.103 1.00 90.69 94 SER A C 1
ATOM 736 O O . SER A 1 94 ? -4.770 0.987 19.312 1.00 90.69 94 SER A O 1
ATOM 738 N N . ALA A 1 95 ? -5.435 1.948 17.397 1.00 86.75 95 ALA A N 1
ATOM 739 C CA . ALA A 1 95 ? -6.530 2.701 18.003 1.00 86.75 95 ALA A CA 1
ATOM 740 C C . ALA A 1 95 ? -7.608 1.776 18.605 1.00 86.75 95 ALA A C 1
ATOM 742 O O . ALA A 1 95 ? -8.101 2.018 19.710 1.00 86.75 95 ALA A O 1
ATOM 743 N N . LEU A 1 96 ? -7.921 0.654 17.945 1.00 84.88 96 LEU A N 1
ATOM 744 C CA . LEU A 1 96 ? -8.792 -0.376 18.524 1.00 84.88 96 LEU A CA 1
ATOM 745 C C . LEU A 1 96 ? -8.154 -1.064 19.735 1.00 84.88 96 LEU A C 1
ATOM 747 O O . LEU A 1 96 ? -8.848 -1.378 20.699 1.00 84.88 96 LEU A O 1
ATOM 751 N N . ALA A 1 97 ? -6.847 -1.336 19.694 1.00 86.06 97 ALA A N 1
ATOM 752 C CA . ALA A 1 97 ? -6.131 -1.928 20.820 1.00 86.06 97 ALA A CA 1
ATOM 753 C C . ALA A 1 97 ? -6.161 -1.007 22.046 1.00 86.06 97 ALA A C 1
ATOM 755 O O . ALA A 1 97 ? -6.451 -1.474 23.147 1.00 86.06 97 ALA A O 1
ATOM 756 N N . HIS A 1 98 ? -5.935 0.290 21.830 1.00 83.50 98 HIS A N 1
ATOM 757 C CA . HIS A 1 98 ? -6.052 1.323 22.851 1.00 83.50 98 HIS A CA 1
ATOM 758 C C . HIS A 1 98 ? -7.462 1.351 23.455 1.00 83.50 98 HIS A C 1
ATOM 760 O O . HIS A 1 98 ? -7.603 1.293 24.672 1.00 83.50 98 HIS A O 1
ATOM 766 N N . ARG A 1 99 ? -8.510 1.317 22.621 1.00 76.88 99 ARG A N 1
ATOM 767 C CA . ARG A 1 99 ? -9.910 1.285 23.079 1.00 76.88 99 ARG A CA 1
ATOM 768 C C . ARG A 1 99 ? -10.231 0.083 23.973 1.00 76.88 99 ARG A C 1
ATOM 770 O O . ARG A 1 99 ? -10.938 0.232 24.963 1.00 76.88 99 ARG A O 1
ATOM 777 N N . VAL A 1 100 ? -9.712 -1.102 23.645 1.00 77.31 100 VAL A N 1
ATOM 778 C CA . VAL A 1 100 ? -9.899 -2.302 24.483 1.00 77.31 100 VAL A CA 1
ATOM 779 C C . VAL A 1 100 ? -9.203 -2.142 25.840 1.00 77.31 100 VAL A C 1
ATOM 781 O O . VAL A 1 100 ? -9.735 -2.589 26.851 1.00 77.31 100 VAL A O 1
ATOM 784 N N . ALA A 1 101 ? -8.037 -1.490 25.885 1.00 76.69 101 ALA A N 1
ATOM 785 C CA . ALA A 1 101 ? -7.327 -1.233 27.137 1.00 76.69 101 ALA A CA 1
ATOM 786 C C . ALA A 1 101 ? -8.061 -0.204 28.020 1.00 76.69 101 ALA A C 1
ATOM 788 O O . ALA A 1 101 ? -8.212 -0.426 29.221 1.00 76.69 101 ALA A O 1
ATOM 789 N N . THR A 1 102 ? -8.573 0.882 27.429 1.00 71.50 102 THR A N 1
ATOM 790 C CA . THR A 1 102 ? -9.263 1.968 28.150 1.00 71.50 102 THR A CA 1
ATOM 791 C C . THR A 1 102 ? -10.716 1.654 28.524 1.00 71.50 102 THR A C 1
ATOM 793 O O . THR A 1 102 ? -11.277 2.299 29.409 1.00 71.50 102 THR A O 1
ATOM 796 N N . GLN A 1 103 ? -11.340 0.634 27.926 1.00 61.72 103 GLN A N 1
ATOM 797 C CA . GLN A 1 103 ? -12.700 0.200 28.281 1.00 61.72 103 GLN A CA 1
ATOM 798 C C . GLN A 1 103 ? -12.838 -0.335 29.716 1.00 61.72 103 GLN A C 1
ATOM 800 O O . GLN A 1 103 ? -13.934 -0.295 30.271 1.00 61.72 103 GLN A O 1
ATOM 805 N N . THR A 1 104 ? -11.746 -0.782 30.347 1.00 60.84 104 THR A N 1
ATOM 806 C CA . THR A 1 104 ? -11.766 -1.237 31.751 1.00 60.84 104 THR A CA 1
ATOM 807 C C . THR A 1 104 ? -12.030 -0.099 32.748 1.00 60.84 104 THR A C 1
ATOM 809 O O . THR A 1 104 ? -12.547 -0.345 33.837 1.00 60.84 104 THR A O 1
ATOM 812 N N . SER A 1 105 ? -11.784 1.159 32.361 1.00 50.91 105 SER A N 1
ATOM 813 C CA . SER A 1 105 ? -12.140 2.357 33.129 1.00 50.91 105 SER A CA 1
ATOM 814 C C . SER A 1 105 ? -13.526 2.896 32.731 1.00 50.91 105 SER A C 1
ATOM 816 O O . SER A 1 105 ? -13.663 3.878 32.011 1.00 50.91 105 SER A O 1
ATOM 818 N N . ALA A 1 106 ? -14.566 2.209 33.204 1.00 47.62 106 ALA A N 1
ATOM 819 C CA . ALA A 1 106 ? -15.944 2.643 33.479 1.00 47.62 106 ALA A CA 1
ATOM 820 C C . ALA A 1 106 ? -16.814 3.444 32.473 1.00 47.62 106 ALA A C 1
ATOM 822 O O . ALA A 1 106 ? -18.029 3.359 32.642 1.00 47.62 106 ALA A O 1
ATOM 823 N N . ARG A 1 107 ? -16.350 4.231 31.483 1.00 51.19 107 ARG A N 1
ATOM 824 C CA . ARG A 1 107 ? -17.306 5.068 30.704 1.00 51.19 107 ARG A CA 1
ATOM 825 C C . ARG A 1 107 ? -16.831 5.743 29.408 1.00 51.19 107 ARG A C 1
ATOM 827 O O . ARG A 1 107 ? -17.303 6.833 29.107 1.00 51.19 107 ARG A O 1
ATOM 834 N N . SER A 1 108 ? -15.978 5.129 28.588 1.00 50.41 108 SER A N 1
ATOM 835 C CA . SER A 1 108 ? -15.675 5.693 27.256 1.00 50.41 108 SER A CA 1
ATOM 836 C C . SER A 1 108 ? -16.378 4.918 26.133 1.00 50.41 108 SER A C 1
ATOM 838 O O . SER A 1 108 ? -15.866 3.933 25.604 1.00 50.41 108 SER A O 1
ATOM 840 N N . ILE A 1 109 ? -17.575 5.379 25.750 1.00 54.84 109 ILE A N 1
ATOM 841 C CA . ILE A 1 109 ? -18.132 5.159 24.399 1.00 54.84 109 ILE A CA 1
ATOM 842 C C . ILE A 1 109 ? -17.682 6.344 23.535 1.00 54.84 109 ILE A C 1
ATOM 844 O O . ILE A 1 109 ? -18.488 7.054 22.940 1.00 54.84 109 ILE A O 1
ATOM 848 N N . GLU A 1 110 ? -16.388 6.644 23.531 1.00 63.09 110 GLU A N 1
ATOM 849 C CA . GLU A 1 110 ? -15.879 7.736 22.714 1.00 63.09 110 GLU A CA 1
ATOM 850 C C . GLU A 1 110 ? -15.679 7.210 21.293 1.00 63.09 110 GLU A C 1
ATOM 852 O O . GLU A 1 110 ? -14.907 6.280 21.039 1.00 63.09 110 GLU A O 1
ATOM 857 N N . ARG A 1 111 ? -16.474 7.724 20.353 1.00 74.44 111 ARG A N 1
ATOM 858 C CA . ARG A 1 111 ? -16.315 7.419 18.928 1.00 74.44 111 ARG A CA 1
ATOM 859 C C . ARG A 1 111 ? -14.972 7.994 18.487 1.00 74.44 111 ARG A C 1
ATOM 861 O O . ARG A 1 111 ? -14.707 9.166 18.729 1.00 74.44 111 ARG A O 1
ATOM 868 N N . SER A 1 112 ? -14.118 7.182 17.870 1.00 75.88 112 SER A N 1
ATOM 869 C CA . SER A 1 112 ? -12.765 7.626 17.526 1.00 75.88 112 SER A CA 1
ATOM 870 C C . SER A 1 112 ? -12.753 8.278 16.145 1.00 75.88 112 SER A C 1
ATOM 872 O O . SER A 1 112 ? -12.902 7.604 15.122 1.00 75.88 112 SER A O 1
ATOM 874 N N . ALA A 1 113 ? -12.552 9.597 16.120 1.00 80.38 113 ALA A N 1
ATOM 875 C CA . ALA A 1 113 ? -12.345 10.355 14.887 1.00 80.38 113 ALA A CA 1
ATOM 876 C C . ALA A 1 113 ? -11.072 9.902 14.142 1.00 80.38 113 ALA A C 1
ATOM 878 O O . ALA A 1 113 ? -11.044 9.877 12.914 1.00 80.38 113 ALA A O 1
ATOM 879 N N . GLU A 1 114 ? -10.039 9.465 14.869 1.00 82.94 114 GLU A N 1
ATOM 880 C CA . GLU A 1 114 ? -8.803 8.932 14.281 1.00 82.94 114 GLU A CA 1
ATOM 881 C C . GLU A 1 114 ? -9.044 7.621 13.526 1.00 82.94 114 GLU A C 1
ATOM 883 O O . GLU A 1 114 ? -8.609 7.473 12.381 1.00 82.94 114 GLU A O 1
ATOM 888 N N . VAL A 1 115 ? -9.797 6.688 14.126 1.00 85.06 115 VAL A N 1
ATOM 889 C CA . VAL A 1 115 ? -10.214 5.447 13.449 1.00 85.06 115 VAL A CA 1
ATOM 890 C C . VAL A 1 115 ? -11.001 5.777 12.187 1.00 85.06 115 VAL A C 1
ATOM 892 O O . VAL A 1 115 ? -10.747 5.186 11.140 1.00 85.06 115 VAL A O 1
ATOM 895 N N . MET A 1 116 ? -11.907 6.755 12.263 1.00 86.06 116 MET A N 1
ATOM 896 C CA . MET A 1 116 ? -12.701 7.188 11.117 1.00 86.06 116 MET A CA 1
ATOM 897 C C . MET A 1 116 ? -11.837 7.749 9.985 1.00 86.06 116 MET A C 1
ATOM 899 O O . MET A 1 116 ? -12.027 7.356 8.835 1.00 86.06 116 MET A O 1
ATOM 903 N N . LYS A 1 117 ? -10.857 8.603 10.295 1.00 87.75 117 LYS A N 1
ATOM 904 C CA . LYS A 1 117 ? -9.934 9.170 9.303 1.00 87.75 117 LYS A CA 1
ATOM 905 C C . LYS A 1 117 ? -9.149 8.080 8.571 1.00 87.75 117 LYS A C 1
ATOM 907 O O . LYS A 1 117 ? -9.103 8.069 7.342 1.00 87.75 117 LYS A O 1
ATOM 912 N N . HIS A 1 118 ? -8.541 7.155 9.312 1.00 88.25 118 HIS A N 1
ATOM 913 C CA . HIS A 1 118 ? -7.753 6.080 8.707 1.00 88.25 118 HIS A CA 1
ATOM 914 C C . HIS A 1 118 ? -8.625 5.078 7.945 1.00 88.25 118 HIS A C 1
ATOM 916 O O . HIS A 1 118 ? -8.217 4.610 6.886 1.00 88.25 118 HIS A O 1
ATOM 922 N N . MET A 1 119 ? -9.839 4.797 8.427 1.00 86.75 119 MET A N 1
ATOM 923 C CA . MET A 1 119 ? -10.789 3.945 7.713 1.00 86.75 119 MET A CA 1
ATOM 924 C C . MET A 1 119 ? -11.253 4.579 6.400 1.00 86.75 119 MET A C 1
ATOM 926 O O . MET A 1 119 ? -11.310 3.902 5.380 1.00 86.75 119 MET A O 1
ATOM 930 N N . ASN A 1 120 ? -11.536 5.884 6.395 1.00 87.75 120 ASN A N 1
ATOM 931 C CA . ASN A 1 120 ? -11.920 6.596 5.177 1.00 87.75 120 ASN A CA 1
ATOM 932 C C . ASN A 1 120 ? -10.811 6.522 4.113 1.00 87.75 120 ASN A C 1
ATOM 934 O O . ASN A 1 120 ? -11.081 6.222 2.951 1.00 87.75 120 ASN A O 1
ATOM 938 N N . ALA A 1 121 ? -9.553 6.690 4.522 1.00 86.81 121 ALA A N 1
ATOM 939 C CA . ALA A 1 121 ? -8.418 6.568 3.614 1.00 86.81 121 ALA A CA 1
ATOM 940 C C . ALA A 1 121 ? -8.253 5.139 3.042 1.00 86.81 121 ALA A C 1
ATOM 942 O O . ALA A 1 121 ? -7.949 4.975 1.857 1.00 86.81 121 ALA A O 1
ATOM 943 N N . LEU A 1 122 ? -8.553 4.105 3.837 1.00 84.38 122 LEU A N 1
ATOM 944 C CA . LEU A 1 122 ? -8.590 2.716 3.366 1.00 84.38 122 LEU A CA 1
ATOM 945 C C . LEU A 1 122 ? -9.712 2.480 2.347 1.00 84.38 122 LEU A C 1
ATOM 947 O O . LEU A 1 122 ? -9.467 1.867 1.313 1.00 84.38 122 LEU A O 1
ATOM 951 N N . VAL A 1 123 ? -10.912 3.020 2.582 1.00 86.19 123 VAL A N 1
ATOM 952 C CA . VAL A 1 123 ? -12.056 2.910 1.654 1.00 86.19 123 VAL A CA 1
ATOM 953 C C . VAL A 1 123 ? -11.746 3.535 0.286 1.00 86.19 123 VAL A C 1
ATOM 955 O O . VAL A 1 123 ? -12.194 3.039 -0.751 1.00 86.19 123 VAL A O 1
ATOM 958 N N . LYS A 1 124 ? -10.928 4.590 0.243 1.00 82.94 124 LYS A N 1
ATOM 959 C CA . LYS A 1 124 ? -10.494 5.204 -1.021 1.00 82.94 124 LYS A CA 1
ATOM 960 C C . LYS A 1 124 ? -9.533 4.311 -1.817 1.00 82.94 124 LYS A C 1
ATOM 962 O O . LYS A 1 124 ? -9.502 4.386 -3.046 1.00 82.94 124 LYS A O 1
ATOM 967 N N . THR A 1 125 ? -8.809 3.406 -1.157 1.00 84.00 125 THR A N 1
ATOM 968 C CA . THR A 1 125 ? -7.848 2.508 -1.810 1.00 84.00 125 THR A CA 1
ATOM 969 C C . THR A 1 125 ? -8.567 1.360 -2.525 1.00 84.00 125 THR A C 1
ATOM 971 O O . THR A 1 125 ? -9.136 0.486 -1.880 1.00 84.00 125 THR A O 1
ATOM 974 N N . ALA A 1 126 ? -8.483 1.297 -3.858 1.00 84.88 126 ALA A N 1
ATOM 975 C CA . ALA A 1 126 ? -9.193 0.292 -4.661 1.00 84.88 126 ALA A CA 1
ATOM 976 C C . ALA A 1 126 ? -8.920 -1.165 -4.244 1.00 84.88 126 ALA A C 1
ATOM 978 O O . ALA A 1 126 ? -9.853 -1.958 -4.186 1.00 84.88 126 ALA A O 1
ATOM 979 N N . ALA A 1 127 ? -7.672 -1.494 -3.898 1.00 82.69 127 ALA A N 1
ATOM 980 C CA . ALA A 1 127 ? -7.258 -2.856 -3.553 1.00 82.69 127 ALA A CA 1
ATOM 981 C C . ALA A 1 127 ? -7.885 -3.410 -2.259 1.00 82.69 127 ALA A C 1
ATOM 983 O O . ALA A 1 127 ? -7.949 -4.624 -2.097 1.00 82.69 127 ALA A O 1
ATOM 984 N N . VAL A 1 128 ? -8.327 -2.538 -1.344 1.00 85.81 128 VAL A N 1
ATOM 985 C CA . VAL A 1 128 ? -8.886 -2.920 -0.031 1.00 85.81 128 VAL A CA 1
ATOM 986 C C . VAL A 1 128 ? -10.255 -2.291 0.239 1.00 85.81 128 VAL A C 1
ATOM 988 O O . VAL A 1 128 ? -10.779 -2.390 1.344 1.00 85.81 128 VAL A O 1
ATOM 991 N N . ARG A 1 129 ? -10.850 -1.640 -0.767 1.00 87.38 129 ARG A N 1
ATOM 992 C CA . ARG A 1 129 ? -12.084 -0.855 -0.643 1.00 87.38 129 ARG A CA 1
ATOM 993 C C . ARG A 1 129 ? -13.242 -1.668 -0.085 1.00 87.38 129 ARG A C 1
ATOM 995 O O . ARG A 1 129 ? -13.913 -1.209 0.831 1.00 87.38 129 ARG A O 1
ATOM 1002 N N . GLU A 1 130 ? -13.486 -2.842 -0.656 1.00 88.38 130 GLU A N 1
ATOM 1003 C CA . GLU A 1 130 ? -14.618 -3.695 -0.287 1.00 88.38 130 GLU A CA 1
ATOM 1004 C C . GLU A 1 130 ? -14.514 -4.143 1.175 1.00 88.38 130 GLU A C 1
ATOM 1006 O O . GLU A 1 130 ? -15.412 -3.867 1.973 1.00 88.38 130 GLU A O 1
ATOM 1011 N N . GLU A 1 131 ? -13.369 -4.715 1.559 1.00 87.62 131 GLU A N 1
ATOM 1012 C CA . GLU A 1 131 ? -13.121 -5.151 2.936 1.00 87.62 131 GLU A CA 1
ATOM 1013 C C . GLU A 1 131 ? -13.157 -3.967 3.920 1.00 87.62 131 GLU A C 1
ATOM 1015 O O . GLU A 1 131 ? -13.744 -4.069 5.000 1.00 87.62 131 GLU A O 1
ATOM 1020 N N . ALA A 1 132 ? -12.610 -2.805 3.540 1.00 87.31 132 ALA A N 1
ATOM 1021 C CA . ALA A 1 132 ? -12.654 -1.591 4.354 1.00 87.31 132 ALA A CA 1
ATOM 1022 C C . ALA A 1 132 ? -14.084 -1.047 4.528 1.00 87.31 132 ALA A C 1
ATOM 1024 O O . ALA A 1 132 ? -14.438 -0.594 5.617 1.00 87.31 132 ALA A O 1
ATOM 1025 N N . MET A 1 133 ? -14.934 -1.113 3.498 1.00 89.19 133 MET A N 1
ATOM 1026 C CA . MET A 1 133 ? -16.343 -0.713 3.589 1.00 89.19 133 MET A CA 1
ATOM 1027 C C . MET A 1 133 ? -17.131 -1.627 4.529 1.00 89.19 133 MET A C 1
ATOM 1029 O O . MET A 1 133 ? -17.904 -1.143 5.359 1.00 89.19 133 MET A O 1
ATOM 1033 N N . GLU A 1 134 ? -16.934 -2.942 4.438 1.00 89.38 134 GLU A N 1
ATOM 1034 C CA . GLU A 1 134 ? -17.565 -3.895 5.355 1.00 89.38 134 GLU A CA 1
ATOM 1035 C C . GLU A 1 134 ? -17.123 -3.667 6.797 1.00 89.38 134 GLU A C 1
ATOM 1037 O O . GLU A 1 134 ? -17.954 -3.562 7.704 1.00 89.38 134 GLU A O 1
ATOM 1042 N N . LEU A 1 135 ? -15.814 -3.521 6.998 1.00 87.62 135 LEU A N 1
ATOM 1043 C CA . LEU A 1 135 ? -15.227 -3.250 8.298 1.00 87.62 135 LEU A CA 1
ATOM 1044 C C . LEU A 1 135 ? -15.730 -1.918 8.876 1.00 87.62 135 LEU A C 1
ATOM 1046 O O . LEU A 1 135 ? -16.056 -1.852 10.059 1.00 87.62 135 LEU A O 1
ATOM 1050 N N . SER A 1 136 ? -15.870 -0.881 8.048 1.00 87.50 136 SER A N 1
ATOM 1051 C CA . SER A 1 136 ? -16.444 0.415 8.428 1.00 87.50 136 SER A CA 1
ATOM 1052 C C . SER A 1 136 ? -17.878 0.271 8.957 1.00 87.50 136 SER A C 1
ATOM 1054 O O . SER A 1 136 ? -18.193 0.760 10.046 1.00 87.50 136 SER A O 1
ATOM 1056 N N . ARG A 1 137 ? -18.738 -0.497 8.268 1.00 88.44 137 ARG A N 1
ATOM 1057 C CA . ARG A 1 137 ? -20.111 -0.782 8.735 1.00 88.44 137 ARG A CA 1
ATOM 1058 C C . ARG A 1 137 ? -20.120 -1.550 10.057 1.00 88.44 137 ARG A C 1
ATOM 1060 O O . ARG A 1 137 ? -20.945 -1.277 10.928 1.00 88.44 137 ARG A O 1
ATOM 1067 N N . GLU A 1 138 ? -19.227 -2.522 10.226 1.00 86.69 138 GLU A N 1
ATOM 1068 C CA . GLU A 1 138 ? -19.113 -3.275 11.480 1.00 86.69 138 GLU A CA 1
ATOM 1069 C C . GLU A 1 138 ? -18.612 -2.408 12.636 1.00 86.69 138 GLU A C 1
ATOM 1071 O O . GLU A 1 138 ? -19.131 -2.515 13.749 1.00 86.69 138 GLU A O 1
ATOM 1076 N N . MET A 1 139 ? -17.677 -1.495 12.372 1.00 84.56 139 MET A N 1
ATOM 1077 C CA . MET A 1 139 ? -17.200 -0.525 13.355 1.00 84.56 139 MET A CA 1
ATOM 1078 C C . MET A 1 139 ? -18.276 0.477 13.768 1.00 84.56 139 MET A C 1
ATOM 1080 O O . MET A 1 139 ? -18.352 0.820 14.950 1.00 84.56 139 MET A O 1
ATOM 1084 N N . MET A 1 140 ? -19.148 0.901 12.850 1.00 85.69 140 MET A N 1
ATOM 1085 C CA . MET A 1 140 ? -20.333 1.699 13.195 1.00 85.69 140 MET A CA 1
ATOM 1086 C C . MET A 1 140 ? -21.283 0.910 14.099 1.00 85.69 140 MET A C 1
ATOM 1088 O O . MET A 1 140 ? -21.659 1.383 15.169 1.00 85.69 140 MET A O 1
ATOM 1092 N N . LYS A 1 141 ? -21.585 -0.349 13.747 1.00 83.69 141 LYS A N 1
ATOM 1093 C CA . LYS A 1 141 ? -22.420 -1.249 14.570 1.00 83.69 141 LYS A CA 1
ATOM 1094 C C . LYS A 1 141 ? -21.801 -1.589 15.929 1.00 83.69 141 LYS A C 1
ATOM 1096 O O . LYS A 1 141 ? -22.520 -1.978 16.849 1.00 83.69 141 LYS A O 1
ATOM 1101 N N . ALA A 1 142 ? -20.480 -1.514 16.057 1.00 81.12 142 ALA A N 1
ATOM 1102 C CA . ALA A 1 142 ? -19.761 -1.688 17.317 1.00 81.12 142 ALA A CA 1
ATOM 1103 C C . ALA A 1 142 ? -19.702 -0.392 18.154 1.00 81.12 142 ALA A C 1
ATOM 1105 O O . ALA A 1 142 ? -19.147 -0.400 19.253 1.00 81.12 142 ALA A O 1
ATOM 1106 N N . GLY A 1 143 ? -20.255 0.719 17.650 1.00 79.88 143 GLY A N 1
ATOM 1107 C CA . GLY A 1 143 ? -20.197 2.033 18.293 1.00 79.88 143 GLY A CA 1
ATOM 1108 C C . GLY A 1 143 ? -18.789 2.634 18.315 1.00 79.88 143 GLY A C 1
ATOM 1109 O O . GLY A 1 143 ? -18.499 3.499 19.144 1.00 79.88 143 GLY A O 1
ATOM 1110 N N . VAL A 1 144 ? -17.887 2.141 17.458 1.00 80.25 144 VAL A N 1
ATOM 1111 C CA . VAL A 1 144 ? -16.493 2.598 17.366 1.00 80.25 144 VAL A CA 1
ATOM 1112 C C . VAL A 1 144 ? -16.381 3.854 16.512 1.00 80.25 144 VAL A C 1
ATOM 1114 O O . VAL A 1 144 ? -15.677 4.793 16.884 1.00 80.25 144 VAL A O 1
ATOM 1117 N N . MET A 1 145 ? -17.105 3.874 15.397 1.00 79.12 145 MET A N 1
ATOM 1118 C CA . MET A 1 145 ? -17.195 5.003 14.476 1.00 79.12 145 MET A CA 1
ATOM 1119 C C . MET A 1 145 ? -18.587 5.633 14.559 1.00 79.12 145 MET A C 1
ATOM 1121 O O . MET A 1 145 ? -19.560 4.949 14.883 1.00 79.12 145 MET A O 1
ATOM 1125 N N . ALA A 1 146 ? -18.681 6.938 14.298 1.00 78.75 146 ALA A N 1
ATOM 1126 C CA . ALA A 1 146 ? -19.982 7.561 14.062 1.00 78.75 146 ALA A CA 1
ATOM 1127 C C . ALA A 1 146 ? -20.539 7.114 12.706 1.00 78.75 146 ALA A C 1
ATOM 1129 O O . ALA A 1 146 ? -19.780 6.650 11.851 1.00 78.75 146 ALA A O 1
ATOM 1130 N N . GLU A 1 147 ? -21.855 7.236 12.540 1.00 72.69 147 GLU A N 1
ATOM 1131 C CA . GLU A 1 147 ? -22.499 7.008 11.249 1.00 72.69 147 GLU A CA 1
ATOM 1132 C C . GLU A 1 147 ? -21.867 7.938 10.214 1.00 72.69 147 GLU A C 1
ATOM 1134 O O . GLU A 1 147 ? -21.664 9.127 10.470 1.00 72.69 147 GLU A O 1
ATOM 1139 N N . LEU A 1 148 ? -21.470 7.355 9.086 1.00 63.38 148 LEU A N 1
ATOM 1140 C CA . LEU A 1 148 ? -20.888 8.092 7.976 1.00 63.38 148 LEU A CA 1
ATOM 1141 C C . LEU A 1 148 ? -21.974 9.025 7.434 1.00 63.38 148 LEU A C 1
ATOM 1143 O O . LEU A 1 148 ? -22.922 8.549 6.813 1.00 63.38 148 LEU A O 1
ATOM 1147 N N . LEU A 1 149 ? -21.857 10.332 7.681 1.00 54.31 149 LEU A N 1
ATOM 1148 C CA . LEU A 1 149 ? -22.473 11.288 6.769 1.00 5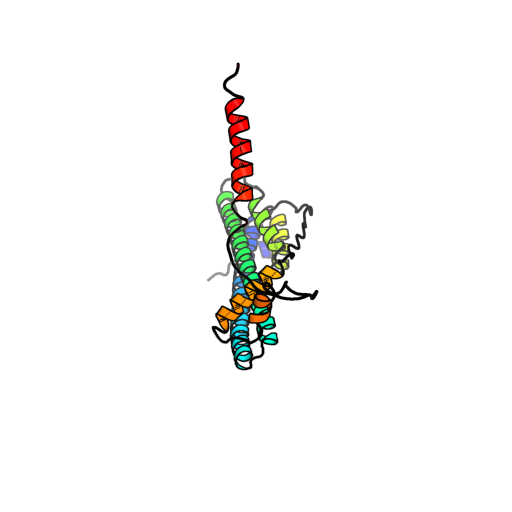4.31 149 LEU A CA 1
ATOM 1149 C C . LEU A 1 149 ? -21.687 11.167 5.466 1.00 54.31 149 LEU A C 1
ATOM 1151 O O . LEU A 1 149 ? -20.469 11.341 5.464 1.00 54.31 149 LEU A O 1
ATOM 1155 N N . ASP A 1 150 ? -22.384 10.812 4.394 1.00 58.81 150 ASP A N 1
ATOM 1156 C CA . ASP A 1 150 ? -21.866 10.642 3.031 1.00 58.81 150 ASP A CA 1
ATOM 1157 C C . ASP A 1 150 ? -21.479 11.988 2.383 1.00 58.81 150 ASP A C 1
ATOM 1159 O O . ASP A 1 150 ? -21.663 12.204 1.193 1.00 58.81 150 ASP A O 1
ATOM 1163 N N . ASP A 1 151 ? -20.959 12.926 3.175 1.00 53.78 151 ASP A N 1
ATOM 1164 C CA . ASP A 1 151 ? -20.495 14.222 2.705 1.00 53.78 151 ASP A CA 1
ATOM 1165 C C . ASP A 1 151 ? -18.975 14.152 2.543 1.00 53.78 151 ASP A C 1
ATOM 1167 O O . ASP A 1 151 ? -18.233 13.956 3.506 1.00 53.78 151 ASP A O 1
ATOM 1171 N N . ALA A 1 152 ? -18.520 14.321 1.301 1.00 49.53 152 ALA A N 1
ATOM 1172 C CA . ALA A 1 152 ? -17.135 14.223 0.833 1.00 49.53 152 ALA A CA 1
ATOM 1173 C C . ALA A 1 152 ? -16.634 12.807 0.479 1.00 49.53 152 ALA A C 1
ATOM 1175 O O . ALA A 1 152 ? -15.512 12.404 0.814 1.00 49.53 152 ALA A O 1
ATOM 1176 N N . LEU A 1 153 ? -17.374 12.117 -0.396 1.00 52.34 153 LEU A N 1
ATOM 1177 C CA . LEU A 1 153 ? -16.731 11.450 -1.539 1.00 52.34 153 LEU A CA 1
ATOM 1178 C C . LEU A 1 153 ? -16.153 12.521 -2.478 1.00 52.34 153 LEU A C 1
ATOM 1180 O O . LEU A 1 153 ? -16.577 12.681 -3.618 1.00 52.34 153 LEU A O 1
ATOM 1184 N N . ASP A 1 154 ? -15.178 13.276 -1.975 1.00 53.91 154 ASP A N 1
ATOM 1185 C CA . ASP A 1 154 ? -14.311 14.075 -2.821 1.00 53.91 154 ASP A CA 1
ATOM 1186 C C . ASP A 1 154 ? -13.405 13.071 -3.533 1.00 53.91 154 ASP A C 1
ATOM 1188 O O . ASP A 1 154 ? -12.391 12.589 -3.004 1.00 53.91 154 ASP A O 1
ATOM 1192 N N . VAL A 1 155 ? -13.902 12.615 -4.681 1.00 55.16 155 VAL A N 1
ATOM 1193 C CA . VAL A 1 155 ? -13.168 11.856 -5.683 1.00 55.16 155 VAL A CA 1
ATOM 1194 C C . VAL A 1 155 ? -12.193 12.853 -6.299 1.00 55.16 155 VAL A C 1
ATOM 1196 O O . VAL A 1 155 ? -12.372 13.319 -7.417 1.00 55.16 155 VAL A O 1
ATOM 1199 N N . ALA A 1 156 ? -11.161 13.209 -5.533 1.00 48.69 156 ALA A N 1
ATOM 1200 C CA . ALA A 1 156 ? -9.950 13.780 -6.086 1.00 48.69 156 ALA A CA 1
ATOM 1201 C C . ALA A 1 156 ? -9.297 12.663 -6.908 1.00 48.69 156 ALA A C 1
ATOM 1203 O O . ALA A 1 156 ? -8.475 11.884 -6.420 1.00 48.69 156 ALA A O 1
ATOM 1204 N N . LEU A 1 157 ? -9.766 12.527 -8.148 1.00 46.69 157 LEU A N 1
ATOM 1205 C CA . LEU A 1 157 ? -8.977 12.013 -9.255 1.00 46.69 157 LEU A CA 1
ATOM 1206 C C . LEU A 1 157 ? -7.868 13.036 -9.481 1.00 46.69 157 LEU A C 1
ATOM 1208 O O . LEU A 1 157 ? -7.926 13.835 -10.405 1.00 46.69 157 LEU A O 1
ATOM 1212 N N . ASP A 1 158 ? -6.884 13.032 -8.588 1.00 52.34 158 ASP A N 1
ATOM 1213 C CA . ASP A 1 158 ? -5.618 13.739 -8.762 1.00 52.34 158 ASP A CA 1
ATOM 1214 C C . ASP A 1 158 ? -4.750 12.902 -9.724 1.00 52.34 158 ASP A C 1
ATOM 1216 O O . ASP A 1 158 ? -3.672 12.416 -9.391 1.00 52.34 158 ASP A O 1
ATOM 1220 N N . ASP A 1 159 ? -5.331 12.615 -10.894 1.00 56.62 159 ASP A N 1
ATOM 1221 C CA . ASP A 1 159 ? -4.700 11.965 -12.043 1.00 56.62 159 ASP A CA 1
ATOM 1222 C C . ASP A 1 159 ? -4.166 13.029 -13.024 1.00 56.62 159 ASP A C 1
ATOM 1224 O O . ASP A 1 159 ? -3.824 12.695 -14.159 1.00 56.62 159 ASP A O 1
ATOM 1228 N N . ASP A 1 160 ? -4.010 14.285 -12.581 1.00 48.78 160 ASP A N 1
ATOM 1229 C CA . ASP A 1 160 ? -3.121 15.267 -13.216 1.00 48.78 160 ASP A CA 1
ATOM 1230 C C . ASP A 1 160 ? -1.664 14.849 -12.952 1.00 48.78 160 ASP A C 1
ATOM 1232 O O . ASP A 1 160 ? -0.869 15.529 -12.304 1.00 48.78 160 ASP A O 1
ATOM 1236 N N . VAL A 1 161 ? -1.317 13.647 -13.412 1.00 59.12 161 VAL A N 1
ATOM 1237 C CA . VAL A 1 161 ? 0.058 13.186 -13.448 1.00 59.12 161 VAL A CA 1
ATOM 1238 C C . VAL A 1 161 ? 0.703 13.924 -14.606 1.00 59.12 161 VAL A C 1
ATOM 1240 O O . VAL A 1 161 ? 0.453 13.601 -15.767 1.00 59.12 161 VAL A O 1
ATOM 1243 N N . ASP A 1 162 ? 1.498 14.933 -14.269 1.00 70.25 162 ASP A N 1
ATOM 1244 C CA . ASP A 1 162 ? 2.232 15.758 -15.218 1.00 70.25 162 ASP A CA 1
ATOM 1245 C C . ASP A 1 162 ? 2.961 14.852 -16.228 1.00 70.25 162 ASP A C 1
ATOM 1247 O O . ASP A 1 162 ? 3.836 14.052 -15.866 1.00 70.25 162 ASP A O 1
ATOM 1251 N N . GLU A 1 163 ? 2.546 14.892 -17.499 1.00 72.81 163 GLU A N 1
ATOM 1252 C CA . GLU A 1 163 ? 3.026 13.948 -18.515 1.00 72.81 163 GLU A CA 1
ATOM 1253 C C . GLU A 1 163 ? 4.553 14.023 -18.648 1.00 72.81 163 GLU A C 1
ATOM 1255 O O . GLU A 1 163 ? 5.220 13.005 -18.865 1.00 72.81 163 GLU A O 1
ATOM 1260 N N . GLU A 1 164 ? 5.131 15.205 -18.428 1.00 74.75 164 GLU A N 1
ATOM 1261 C CA . GLU A 1 164 ? 6.575 15.405 -18.387 1.00 74.75 164 GLU A CA 1
ATOM 1262 C C . GLU A 1 164 ? 7.254 14.649 -17.241 1.00 74.75 164 GLU A C 1
ATOM 1264 O O . GLU A 1 164 ? 8.303 14.033 -17.447 1.00 74.75 164 GLU A O 1
ATOM 1269 N N . GLU A 1 165 ? 6.670 14.657 -16.041 1.00 77.94 165 GLU A N 1
ATOM 1270 C CA . GLU A 1 165 ? 7.209 13.935 -14.887 1.00 77.94 165 GLU A CA 1
ATOM 1271 C C . GLU A 1 165 ? 7.140 12.422 -15.115 1.00 77.94 165 GLU A C 1
ATOM 1273 O O . GLU A 1 165 ? 8.110 11.707 -14.843 1.00 77.94 165 GLU A O 1
ATOM 1278 N N . THR A 1 166 ? 6.049 11.931 -15.716 1.00 80.62 166 THR A N 1
ATOM 1279 C CA . THR A 1 166 ? 5.950 10.508 -16.079 1.00 80.62 166 THR A CA 1
ATOM 1280 C C . THR A 1 166 ? 7.006 10.100 -17.095 1.00 80.62 166 THR A C 1
ATOM 1282 O O . THR A 1 166 ? 7.624 9.045 -16.943 1.00 80.62 166 THR A O 1
ATOM 1285 N N . ASN A 1 167 ? 7.263 10.938 -18.102 1.00 84.56 167 ASN A N 1
ATOM 1286 C CA . ASN A 1 167 ? 8.266 10.665 -19.123 1.00 84.56 167 ASN A CA 1
ATOM 1287 C C . ASN A 1 167 ? 9.679 10.646 -18.528 1.00 84.56 167 ASN A C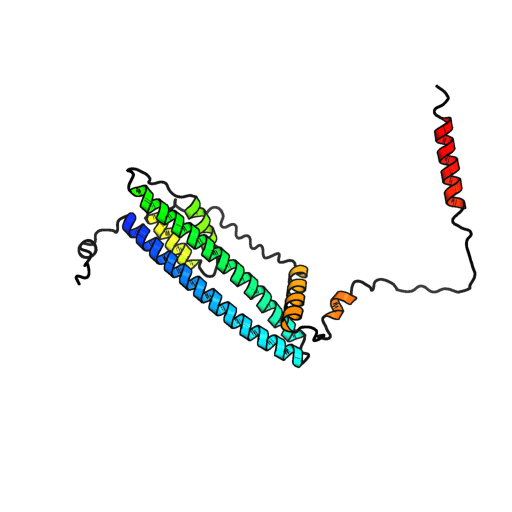 1
ATOM 1289 O O . ASN A 1 167 ? 10.441 9.722 -18.817 1.00 84.56 167 ASN A O 1
ATOM 1293 N N . ARG A 1 168 ? 10.007 11.589 -17.635 1.00 88.38 168 ARG A N 1
ATOM 1294 C CA . ARG A 1 168 ? 11.285 11.587 -16.898 1.00 88.38 168 ARG A CA 1
ATOM 1295 C C . ARG A 1 168 ? 11.444 10.317 -16.059 1.00 88.38 168 ARG A C 1
ATOM 1297 O O . ARG A 1 168 ? 12.467 9.644 -16.156 1.00 88.38 168 ARG A O 1
ATOM 1304 N N . ALA A 1 169 ? 10.408 9.926 -15.314 1.00 87.75 169 ALA A N 1
ATOM 1305 C CA . ALA A 1 169 ? 10.429 8.707 -14.506 1.00 87.75 169 ALA A CA 1
ATOM 1306 C C . ALA A 1 169 ? 10.618 7.435 -15.356 1.00 87.75 169 ALA A C 1
ATOM 1308 O O . ALA A 1 169 ? 11.336 6.517 -14.954 1.00 87.75 169 ALA A O 1
ATOM 1309 N N . ILE A 1 170 ? 10.009 7.375 -16.545 1.00 89.38 170 ILE A N 1
ATOM 1310 C CA . ILE A 1 170 ? 10.195 6.272 -17.500 1.00 89.38 170 ILE A CA 1
ATOM 1311 C C . ILE A 1 170 ? 11.649 6.210 -17.982 1.00 89.38 170 ILE A C 1
ATOM 1313 O O . ILE A 1 170 ? 12.234 5.125 -18.029 1.00 89.38 170 ILE A O 1
ATOM 1317 N N . GLU A 1 171 ? 12.242 7.349 -18.341 1.00 89.94 171 GLU A N 1
ATOM 1318 C CA . GLU A 1 171 ? 13.639 7.414 -18.781 1.00 89.94 171 GLU A CA 1
ATOM 1319 C C . GLU A 1 171 ? 14.613 6.994 -17.678 1.00 89.94 171 GLU A C 1
ATOM 1321 O O . GLU A 1 171 ? 15.554 6.243 -17.949 1.00 89.94 171 GLU A O 1
ATOM 1326 N N . ASP A 1 172 ? 14.361 7.402 -16.435 1.00 90.56 172 ASP A N 1
ATOM 1327 C CA . ASP A 1 172 ? 15.169 6.995 -15.287 1.00 90.56 172 ASP A CA 1
ATOM 1328 C C . ASP A 1 172 ? 15.070 5.487 -15.023 1.00 90.56 172 ASP A C 1
ATOM 1330 O O . ASP A 1 172 ? 16.095 4.831 -14.834 1.00 90.56 172 ASP A O 1
ATOM 1334 N N . VAL A 1 173 ? 13.870 4.901 -15.105 1.00 90.38 173 VAL A N 1
ATOM 1335 C CA . VAL A 1 173 ? 13.667 3.445 -14.992 1.00 90.38 173 VAL A CA 1
ATOM 1336 C C . VAL A 1 173 ? 14.395 2.691 -16.108 1.00 90.38 173 VAL A C 1
ATOM 1338 O O . VAL A 1 173 ? 15.038 1.668 -15.860 1.00 90.38 173 VAL A O 1
ATOM 1341 N N . LEU A 1 174 ? 14.337 3.191 -17.343 1.00 88.81 174 LEU A N 1
ATOM 1342 C CA . LEU A 1 174 ? 15.069 2.597 -18.462 1.00 88.81 174 LEU A CA 1
ATOM 1343 C C . LEU A 1 174 ? 16.580 2.661 -18.246 1.00 88.81 174 LEU A C 1
ATOM 1345 O O . LEU A 1 174 ? 17.263 1.665 -18.485 1.00 88.81 174 LEU A O 1
ATOM 1349 N N . ARG A 1 175 ? 17.096 3.791 -17.754 1.00 89.38 175 ARG A N 1
ATOM 1350 C CA . ARG A 1 175 ? 18.516 3.959 -17.426 1.00 89.38 175 ARG A CA 1
ATOM 1351 C C . ARG A 1 175 ? 18.948 3.015 -16.301 1.00 89.38 175 ARG A C 1
ATOM 1353 O O . ARG A 1 175 ? 20.001 2.395 -16.405 1.00 89.38 175 ARG A O 1
ATOM 1360 N N . GLU A 1 176 ? 18.128 2.860 -15.263 1.00 88.81 176 GLU A N 1
ATOM 1361 C CA . GLU A 1 176 ? 18.373 1.955 -14.131 1.00 88.81 176 GLU A CA 1
ATOM 1362 C C . GLU A 1 176 ? 18.445 0.481 -14.577 1.00 88.81 176 GLU A C 1
ATOM 1364 O O . GLU A 1 176 ? 19.331 -0.264 -14.156 1.00 88.81 176 GLU A O 1
ATOM 1369 N N . ILE A 1 177 ? 17.530 0.051 -15.453 1.00 85.12 177 ILE A N 1
ATOM 1370 C CA . ILE A 1 177 ? 17.361 -1.366 -15.817 1.00 85.12 177 ILE A CA 1
ATOM 1371 C C . ILE A 1 177 ? 18.243 -1.780 -17.000 1.00 85.12 177 ILE A C 1
ATOM 1373 O O . ILE A 1 177 ? 18.820 -2.875 -16.984 1.00 85.12 177 ILE A O 1
ATOM 1377 N N . ALA A 1 178 ? 18.303 -0.954 -18.046 1.00 77.81 178 ALA A N 1
ATOM 1378 C CA . ALA A 1 178 ? 19.037 -1.242 -19.278 1.00 77.81 178 ALA A CA 1
ATOM 1379 C C . ALA A 1 178 ? 20.475 -0.693 -19.263 1.00 77.81 178 ALA A C 1
ATOM 1381 O O . ALA A 1 178 ? 21.282 -1.107 -20.095 1.00 77.81 178 ALA A O 1
ATOM 1382 N N . GLY A 1 179 ? 20.823 0.178 -18.309 1.00 76.06 179 GLY A N 1
ATOM 1383 C CA . GLY A 1 179 ? 22.148 0.788 -18.216 1.00 76.06 179 GLY A CA 1
ATOM 1384 C C . GLY A 1 179 ? 22.475 1.682 -19.417 1.00 76.06 179 GLY A C 1
ATOM 1385 O O . GLY A 1 179 ? 21.597 2.288 -20.024 1.00 76.06 179 GLY A O 1
ATOM 1386 N N . GLU A 1 180 ? 23.756 1.731 -19.786 1.00 56.75 180 GLU A N 1
ATOM 1387 C CA . GLU A 1 180 ? 24.303 2.509 -20.912 1.00 56.75 180 GLU A CA 1
ATOM 1388 C C . GLU A 1 180 ? 24.035 1.865 -22.291 1.00 56.75 180 GLU A C 1
ATOM 1390 O O . GLU A 1 180 ? 24.691 2.180 -23.283 1.00 56.75 180 GLU A O 1
ATOM 1395 N N . ILE A 1 181 ? 23.072 0.938 -22.392 1.00 56.41 181 ILE A N 1
ATOM 1396 C CA . ILE A 1 181 ? 22.576 0.484 -23.695 1.00 56.41 181 ILE A CA 1
ATOM 1397 C C . ILE A 1 181 ? 21.793 1.659 -24.276 1.00 56.41 181 ILE A C 1
ATOM 1399 O O . ILE A 1 181 ? 20.617 1.857 -23.970 1.00 56.41 181 ILE A O 1
ATOM 1403 N N . VAL A 1 182 ? 22.480 2.473 -25.080 1.00 54.72 182 VAL A N 1
ATOM 1404 C CA . VAL A 1 182 ? 21.914 3.629 -25.773 1.00 54.72 182 VAL A CA 1
ATOM 1405 C C . VAL A 1 182 ? 20.837 3.130 -26.731 1.00 54.72 182 VAL A C 1
ATOM 1407 O O . VAL A 1 182 ? 21.095 2.802 -27.887 1.00 54.72 182 VAL A O 1
ATOM 1410 N N . LEU A 1 183 ? 19.601 3.060 -26.241 1.00 58.16 183 LEU A N 1
ATOM 1411 C CA . LEU A 1 183 ? 18.435 2.895 -27.089 1.00 58.16 183 LEU A CA 1
ATOM 1412 C C . LEU A 1 183 ? 18.363 4.138 -27.995 1.00 58.16 183 LEU A C 1
ATOM 1414 O O . LEU A 1 183 ? 18.287 5.256 -27.472 1.00 58.16 183 LEU A O 1
ATOM 1418 N N . PRO A 1 184 ? 18.355 3.988 -29.334 1.00 55.00 184 PRO A N 1
ATOM 1419 C CA . PRO A 1 184 ? 18.513 5.088 -30.299 1.00 55.00 184 PRO A CA 1
ATOM 1420 C C . PRO A 1 184 ? 17.327 6.078 -30.364 1.00 55.00 184 PRO A C 1
ATOM 1422 O O . PRO A 1 184 ? 17.154 6.806 -31.341 1.00 55.00 184 PRO A O 1
ATOM 1425 N N . HIS A 1 185 ? 16.495 6.137 -29.322 1.00 50.50 185 HIS A N 1
ATOM 1426 C CA . HIS A 1 185 ? 15.379 7.072 -29.204 1.00 50.50 185 HIS A CA 1
ATOM 1427 C C . HIS A 1 185 ? 15.355 7.896 -27.912 1.00 50.50 185 HIS A C 1
ATOM 1429 O O . HIS A 1 185 ? 14.550 8.823 -27.833 1.00 50.50 185 HIS A O 1
ATOM 1435 N N . ALA A 1 186 ? 16.228 7.632 -26.929 1.00 46.09 186 ALA A N 1
ATOM 1436 C CA . ALA A 1 186 ? 16.348 8.483 -25.735 1.00 46.09 186 ALA A CA 1
ATOM 1437 C C . ALA A 1 186 ? 16.905 9.882 -26.072 1.00 46.09 186 ALA A C 1
ATOM 1439 O O . ALA A 1 186 ? 16.583 10.866 -25.421 1.00 46.09 186 ALA A O 1
ATOM 1440 N N . ALA A 1 187 ? 17.670 10.000 -27.159 1.00 44.19 187 ALA A N 1
ATOM 1441 C CA . ALA A 1 187 ? 18.292 11.260 -27.562 1.00 44.19 187 ALA A CA 1
ATOM 1442 C C . ALA A 1 187 ? 17.364 12.228 -28.323 1.00 44.19 187 ALA A C 1
ATOM 1444 O O . ALA A 1 187 ? 17.757 13.365 -28.568 1.00 44.19 187 ALA A O 1
ATOM 1445 N N . LYS A 1 188 ? 16.149 11.821 -28.729 1.00 44.16 188 LYS A N 1
ATOM 1446 C CA . LYS A 1 188 ? 15.304 12.687 -29.576 1.00 44.16 188 LYS A CA 1
ATOM 1447 C C . LYS A 1 188 ? 14.469 13.712 -28.807 1.00 44.16 188 LYS A C 1
ATOM 1449 O O . LYS A 1 188 ? 14.146 14.737 -29.392 1.00 44.16 188 LYS A O 1
ATOM 1454 N N . HIS A 1 189 ? 14.187 13.496 -27.521 1.00 42.97 189 HIS A N 1
ATOM 1455 C CA . HIS A 1 189 ? 13.496 14.503 -26.702 1.00 42.97 189 HIS A CA 1
ATOM 1456 C C . HIS A 1 189 ? 14.466 15.491 -26.038 1.00 42.97 189 HIS A C 1
ATOM 1458 O O . HIS A 1 189 ? 14.126 16.658 -25.895 1.00 42.97 189 HIS A O 1
ATOM 1464 N N . ALA A 1 190 ? 15.710 15.084 -25.758 1.00 37.94 190 ALA A N 1
ATOM 1465 C CA . ALA A 1 190 ? 16.755 16.007 -25.303 1.00 37.94 190 ALA A CA 1
ATOM 1466 C C . ALA A 1 190 ? 17.273 16.936 -26.423 1.00 37.94 190 ALA A C 1
ATOM 1468 O O . ALA A 1 190 ? 17.710 18.049 -26.150 1.00 37.94 190 ALA A O 1
ATOM 1469 N N . ALA A 1 191 ? 17.203 16.508 -27.690 1.00 33.88 191 ALA A N 1
ATOM 1470 C CA . ALA A 1 191 ? 17.651 17.310 -28.833 1.00 33.88 191 ALA A CA 1
ATOM 1471 C C . ALA A 1 191 ? 16.585 18.279 -29.386 1.00 33.88 191 ALA A C 1
ATOM 1473 O O . ALA A 1 191 ? 16.906 19.102 -30.240 1.00 33.88 191 ALA A O 1
ATOM 1474 N N . ALA A 1 192 ? 15.333 18.197 -28.923 1.00 34.16 192 ALA A N 1
ATOM 1475 C CA . ALA A 1 192 ? 14.242 19.041 -29.419 1.00 34.16 192 ALA A CA 1
ATOM 1476 C C . ALA A 1 192 ? 14.177 20.432 -28.756 1.00 34.16 192 ALA A C 1
ATOM 1478 O O . ALA A 1 192 ? 13.456 21.290 -29.247 1.00 34.16 192 ALA A O 1
ATOM 1479 N N . VAL A 1 193 ? 14.955 20.689 -27.695 1.00 40.06 193 VAL A N 1
ATOM 1480 C CA . VAL A 1 193 ? 15.008 22.006 -27.021 1.00 40.06 193 VAL A CA 1
ATOM 1481 C C . VAL A 1 193 ? 16.100 22.928 -27.604 1.00 40.06 193 VAL A C 1
ATOM 1483 O O . VAL A 1 193 ? 16.234 24.067 -27.181 1.00 40.06 193 VAL A O 1
ATOM 1486 N N . VAL A 1 194 ? 16.874 22.492 -28.612 1.00 43.12 194 VAL A N 1
ATOM 1487 C CA . VAL A 1 194 ? 17.970 23.309 -29.198 1.00 43.12 194 VAL A CA 1
ATOM 1488 C C . VAL A 1 194 ? 17.818 23.526 -30.710 1.00 43.12 194 VAL A C 1
ATOM 1490 O O . VAL A 1 194 ? 18.796 23.708 -31.425 1.00 43.12 194 VAL A O 1
ATOM 1493 N N . LYS A 1 195 ? 16.595 23.510 -31.246 1.00 36.06 195 LYS A N 1
ATOM 1494 C CA . LYS A 1 195 ? 16.360 23.920 -32.640 1.00 36.06 195 LYS A CA 1
ATOM 1495 C C . LYS A 1 195 ? 15.138 24.816 -32.769 1.00 36.06 195 LYS A C 1
ATOM 1497 O O . LYS A 1 195 ? 14.139 24.435 -33.362 1.00 36.06 195 LYS A O 1
ATOM 1502 N N . GLU A 1 196 ? 15.278 26.034 -32.272 1.00 37.31 196 GLU A N 1
ATOM 1503 C CA . GLU A 1 196 ? 14.668 27.187 -32.925 1.00 37.31 196 GLU A CA 1
ATOM 1504 C C . GLU A 1 196 ? 15.782 28.175 -33.252 1.00 37.31 196 GLU A C 1
ATOM 1506 O O . GLU A 1 196 ? 16.198 28.950 -32.406 1.00 37.31 196 GLU A O 1
ATOM 1511 N N . GLU A 1 197 ? 16.309 28.058 -34.468 1.00 32.34 197 GLU A N 1
ATOM 1512 C CA . GLU A 1 197 ? 16.733 29.183 -35.304 1.00 32.34 197 GLU A CA 1
ATOM 1513 C C . GLU A 1 197 ? 16.975 28.628 -36.715 1.00 32.34 197 GLU A C 1
ATOM 1515 O O . GLU A 1 197 ? 17.828 27.765 -36.927 1.00 32.34 197 GLU A O 1
ATOM 1520 N N . ASP A 1 198 ? 16.065 28.987 -37.628 1.00 28.44 198 ASP A N 1
ATOM 1521 C CA . ASP A 1 198 ? 16.354 29.579 -38.944 1.00 28.44 198 ASP A CA 1
ATOM 1522 C C . ASP A 1 198 ? 15.279 29.228 -39.987 1.00 28.44 198 ASP A C 1
ATOM 1524 O O . ASP A 1 198 ? 15.238 28.128 -40.542 1.00 28.44 198 ASP A O 1
ATOM 1528 N N . VAL A 1 199 ? 14.447 30.224 -40.315 1.00 29.92 199 VAL A N 1
ATOM 1529 C CA . VAL A 1 199 ? 13.886 30.390 -41.663 1.00 29.92 199 VAL A CA 1
ATOM 1530 C C . VAL A 1 199 ? 14.240 31.798 -42.146 1.00 29.92 199 VAL A C 1
ATOM 1532 O O . VAL A 1 199 ? 13.574 32.775 -41.827 1.00 29.92 199 VAL A O 1
ATOM 1535 N N . GLU A 1 200 ? 15.361 31.854 -42.860 1.00 31.41 200 GLU A N 1
ATOM 1536 C CA . GLU A 1 200 ? 15.537 32.478 -44.176 1.00 31.41 200 GLU A CA 1
ATOM 1537 C C . GLU A 1 200 ? 14.977 33.896 -44.423 1.00 31.41 200 GLU A C 1
ATOM 1539 O O . GLU A 1 200 ? 13.790 34.093 -44.669 1.00 31.41 200 GLU A O 1
ATOM 1544 N N . ALA A 1 201 ? 15.892 34.860 -44.566 1.00 28.52 201 ALA A N 1
ATOM 1545 C CA . ALA A 1 201 ? 15.837 35.828 -45.661 1.00 28.52 201 ALA A CA 1
ATOM 1546 C C . ALA A 1 201 ? 17.260 36.276 -46.034 1.00 28.52 201 ALA A C 1
ATOM 1548 O O . ALA A 1 201 ? 18.005 36.813 -45.217 1.00 28.52 201 ALA A O 1
ATOM 1549 N N . ALA A 1 202 ? 17.627 36.004 -47.282 1.00 34.59 202 ALA A N 1
ATOM 1550 C CA . ALA A 1 202 ? 18.863 36.415 -47.925 1.00 34.59 202 ALA A CA 1
ATOM 1551 C C . ALA A 1 202 ? 18.985 37.947 -48.034 1.00 34.59 202 ALA A C 1
ATOM 1553 O O . ALA A 1 202 ? 18.020 38.594 -48.429 1.00 34.59 202 ALA A O 1
ATOM 1554 N N . ASP A 1 203 ? 20.172 38.507 -47.769 1.00 29.39 203 ASP A N 1
ATOM 1555 C CA . ASP A 1 203 ? 20.972 39.164 -48.817 1.00 29.39 203 ASP A CA 1
ATOM 1556 C C . ASP A 1 203 ? 22.387 39.571 -48.335 1.00 29.39 203 ASP A C 1
ATOM 1558 O O . ASP A 1 203 ? 22.561 40.202 -47.298 1.00 29.39 203 ASP A O 1
ATOM 1562 N N . LEU A 1 204 ? 23.372 39.205 -49.163 1.00 34.81 204 LEU A N 1
ATOM 1563 C CA . LEU A 1 204 ? 24.649 39.874 -49.485 1.00 34.81 204 LEU A CA 1
ATOM 1564 C C . LEU A 1 204 ? 25.687 40.236 -48.382 1.00 34.81 204 LEU A C 1
ATOM 1566 O O . LEU A 1 204 ? 25.565 41.185 -47.618 1.00 34.81 204 LEU A O 1
ATOM 1570 N N . LEU A 1 205 ? 26.825 39.529 -48.460 1.00 33.84 205 LEU A N 1
ATOM 1571 C CA . LEU A 1 205 ? 28.173 39.851 -47.935 1.00 33.84 205 LEU A CA 1
ATOM 1572 C C . LEU A 1 205 ? 28.714 41.205 -48.486 1.00 33.84 205 LEU A C 1
ATOM 1574 O O . LEU A 1 205 ? 28.315 41.550 -49.601 1.00 33.84 205 LEU A O 1
ATOM 1578 N N . PRO A 1 206 ? 29.673 41.933 -47.836 1.00 42.66 206 PRO A N 1
ATOM 1579 C CA . PRO A 1 206 ? 30.938 41.371 -47.327 1.00 42.66 206 PRO A CA 1
ATOM 1580 C C . PRO A 1 206 ? 31.568 41.965 -46.035 1.00 42.66 206 PRO A C 1
ATOM 1582 O O . PRO A 1 206 ? 31.216 43.020 -45.527 1.00 42.66 206 PRO A O 1
ATOM 1585 N N . THR A 1 207 ? 32.555 41.206 -45.549 1.00 42.28 207 THR A N 1
ATOM 1586 C CA . THR A 1 207 ? 33.621 41.436 -44.547 1.00 42.28 207 THR A CA 1
ATOM 1587 C C . THR A 1 207 ? 33.997 42.886 -44.181 1.00 42.28 207 THR A C 1
ATOM 1589 O O . THR A 1 207 ? 34.275 43.648 -45.099 1.00 42.28 207 THR A O 1
ATOM 1592 N N . VAL A 1 208 ? 34.162 43.211 -42.880 1.00 31.27 208 VAL A N 1
ATOM 1593 C CA . VAL A 1 208 ? 35.426 43.613 -42.185 1.00 31.27 208 VAL A CA 1
ATOM 1594 C C . VAL A 1 208 ? 35.193 44.116 -40.732 1.00 31.27 208 VAL A C 1
ATOM 1596 O O . VAL A 1 208 ? 34.289 44.895 -40.472 1.00 31.27 208 VAL A O 1
ATOM 1599 N N . ASP A 1 209 ? 36.041 43.638 -39.813 1.00 30.30 209 ASP A N 1
ATOM 1600 C CA . ASP A 1 209 ? 36.676 44.279 -38.635 1.00 30.30 209 ASP A CA 1
ATOM 1601 C C . ASP A 1 209 ? 35.968 45.281 -37.667 1.00 30.30 209 ASP A C 1
ATOM 1603 O O . ASP A 1 209 ? 35.616 46.399 -38.016 1.00 30.30 209 ASP A O 1
ATOM 1607 N N . SER A 1 210 ? 36.003 44.909 -36.372 1.00 34.69 210 SER A N 1
ATOM 1608 C CA . SER A 1 210 ? 36.542 45.669 -35.213 1.00 34.69 210 SER A CA 1
ATOM 1609 C C . SER A 1 210 ? 35.917 46.999 -34.694 1.00 34.69 210 SER A C 1
ATOM 1611 O O . SER A 1 210 ? 36.126 48.090 -35.210 1.00 34.69 210 SER A O 1
ATOM 1613 N N . ALA A 1 211 ? 35.324 46.895 -33.490 1.00 40.03 211 ALA A N 1
ATOM 1614 C CA . ALA A 1 211 ? 35.623 47.707 -32.288 1.00 40.03 211 ALA A CA 1
ATOM 1615 C C . ALA A 1 211 ? 35.195 49.192 -32.126 1.00 40.03 211 ALA A C 1
ATOM 1617 O O . ALA A 1 211 ? 35.759 49.861 -31.259 1.00 40.03 211 ALA A O 1
ATOM 1618 N N . ALA A 1 212 ? 34.168 49.714 -32.811 1.00 42.75 212 ALA A N 1
ATOM 1619 C CA . ALA A 1 212 ? 33.800 51.142 -32.670 1.00 42.75 212 ALA A CA 1
ATOM 1620 C C . ALA A 1 212 ? 32.503 51.493 -31.893 1.00 42.75 212 ALA A C 1
ATOM 1622 O O . ALA A 1 212 ? 32.342 52.646 -31.504 1.00 42.75 212 ALA A O 1
ATOM 1623 N N . GLU A 1 213 ? 31.587 50.564 -31.592 1.00 44.09 213 G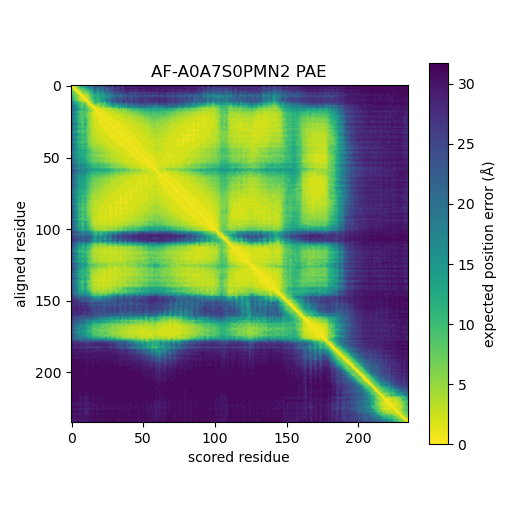LU A N 1
ATOM 1624 C CA . GLU A 1 213 ? 30.222 50.962 -31.157 1.00 44.09 213 GLU A CA 1
ATOM 1625 C C . GLU A 1 213 ? 29.929 50.913 -29.643 1.00 44.09 213 GLU A C 1
ATOM 1627 O O . GLU A 1 213 ? 28.838 51.279 -29.208 1.00 44.09 213 GLU A O 1
ATOM 1632 N N . ARG A 1 214 ? 30.894 50.544 -28.787 1.00 44.81 214 ARG A N 1
ATOM 1633 C CA . ARG A 1 214 ? 30.685 50.541 -27.318 1.00 44.81 214 ARG A CA 1
ATOM 1634 C C . ARG A 1 214 ? 31.029 51.854 -26.602 1.00 44.81 214 ARG A C 1
ATOM 1636 O O . ARG A 1 214 ? 30.734 51.964 -25.416 1.00 44.81 214 ARG A O 1
ATOM 1643 N N . SER A 1 215 ? 31.617 52.848 -27.273 1.00 46.34 215 SER A N 1
ATOM 1644 C CA . SER A 1 215 ? 32.001 54.126 -26.640 1.00 46.34 215 SER A CA 1
ATOM 1645 C C . SER A 1 215 ? 30.867 55.162 -26.607 1.00 46.34 215 SER A C 1
ATOM 1647 O O . SER A 1 215 ? 30.760 55.919 -25.645 1.00 46.34 215 SER A O 1
ATOM 1649 N N . ALA A 1 216 ? 29.957 55.153 -27.588 1.00 54.53 216 ALA A N 1
ATOM 1650 C CA . ALA A 1 216 ? 28.871 56.137 -27.667 1.00 54.53 216 ALA A CA 1
ATOM 1651 C C . ALA A 1 216 ? 27.819 55.975 -26.550 1.00 54.53 216 ALA A C 1
ATOM 1653 O O . ALA A 1 216 ? 27.260 56.959 -26.063 1.00 54.53 216 ALA A O 1
ATOM 1654 N N . SER A 1 217 ? 27.578 54.744 -26.085 1.00 58.28 217 SER A N 1
ATOM 1655 C CA . SER A 1 217 ? 26.581 54.481 -25.039 1.00 58.28 217 SER A CA 1
ATOM 1656 C C . SER A 1 217 ? 27.059 54.854 -23.633 1.00 58.28 217 SER A C 1
ATOM 1658 O O . SER A 1 217 ? 26.226 55.143 -22.776 1.00 58.28 217 SER A O 1
ATOM 1660 N N . THR A 1 218 ? 28.366 54.847 -23.354 1.00 62.16 218 THR A N 1
ATOM 1661 C CA . THR A 1 218 ? 28.876 55.131 -22.001 1.00 62.16 218 THR A CA 1
ATOM 1662 C C . THR A 1 218 ? 29.026 56.620 -21.727 1.00 62.16 218 THR A C 1
ATOM 1664 O O . THR A 1 218 ? 28.885 57.045 -20.582 1.00 62.16 218 THR A O 1
ATOM 1667 N N . ASP A 1 219 ? 29.265 57.425 -22.761 1.00 70.31 219 ASP A N 1
ATOM 1668 C CA . ASP A 1 219 ? 29.456 58.869 -22.602 1.00 70.31 219 ASP A CA 1
ATOM 1669 C C . ASP A 1 219 ? 28.116 59.615 -22.497 1.00 70.31 219 ASP A C 1
ATOM 1671 O O . ASP A 1 219 ? 27.990 60.549 -21.704 1.00 70.31 219 ASP A O 1
ATOM 1675 N N . ALA A 1 220 ? 27.066 59.111 -23.158 1.00 71.38 220 ALA A N 1
ATOM 1676 C CA . ALA A 1 220 ? 25.695 59.588 -22.965 1.00 71.38 220 ALA A CA 1
ATOM 1677 C C . ALA A 1 220 ? 25.158 59.319 -21.541 1.00 71.38 220 ALA A C 1
ATOM 1679 O O . ALA A 1 220 ? 24.363 60.101 -21.017 1.00 71.38 220 ALA A O 1
ATOM 1680 N N . LEU A 1 221 ? 25.608 58.238 -20.888 1.00 65.06 221 LEU A N 1
ATOM 1681 C CA . LEU A 1 221 ? 25.232 57.910 -19.507 1.00 65.06 221 LEU A CA 1
ATOM 1682 C C . LEU A 1 221 ? 26.006 58.743 -18.472 1.00 65.06 221 LEU A C 1
ATOM 1684 O O . LEU A 1 221 ? 25.415 59.159 -17.476 1.00 65.06 221 LEU A O 1
ATOM 1688 N N . LYS A 1 222 ? 27.286 59.059 -18.724 1.00 71.38 222 LYS A N 1
ATOM 1689 C CA . LYS A 1 222 ? 28.089 59.948 -17.860 1.00 71.38 222 LYS A CA 1
ATOM 1690 C C . LYS A 1 222 ? 27.551 61.381 -17.844 1.00 71.38 222 LYS A C 1
ATOM 1692 O O . LYS A 1 222 ? 27.351 61.935 -16.769 1.00 71.38 222 LYS A O 1
ATOM 1697 N N . ALA A 1 223 ? 27.201 61.935 -19.009 1.00 77.25 223 ALA A N 1
ATOM 1698 C CA . ALA A 1 223 ? 26.627 63.283 -19.108 1.00 77.25 223 ALA A CA 1
ATOM 1699 C C . ALA A 1 223 ? 25.287 63.425 -18.354 1.00 77.25 223 ALA A C 1
ATOM 1701 O O . ALA A 1 223 ? 24.961 64.488 -17.828 1.00 77.25 223 ALA A O 1
ATOM 1702 N N . ARG A 1 224 ? 24.514 62.337 -18.269 1.00 70.00 224 ARG A N 1
ATOM 1703 C CA . ARG A 1 224 ? 23.222 62.295 -17.572 1.00 70.00 224 ARG A CA 1
ATOM 1704 C C . ARG A 1 224 ? 23.366 62.127 -16.052 1.00 70.00 224 ARG A C 1
ATOM 1706 O O . ARG A 1 224 ? 22.473 62.543 -15.320 1.00 70.00 224 ARG A O 1
ATOM 1713 N N . LEU A 1 225 ? 24.484 61.565 -15.584 1.00 71.62 225 LEU A N 1
ATOM 1714 C CA . LEU A 1 225 ? 24.832 61.462 -14.162 1.00 71.62 225 LEU A CA 1
ATOM 1715 C C . LEU A 1 225 ? 25.350 62.804 -13.612 1.00 71.62 225 LEU A C 1
ATOM 1717 O O . LEU A 1 225 ? 24.940 63.222 -12.532 1.00 71.62 225 LEU A O 1
ATOM 1721 N N . ASP A 1 226 ? 26.177 63.518 -14.383 1.00 74.31 226 ASP A N 1
ATOM 1722 C CA . ASP A 1 226 ? 26.702 64.834 -13.987 1.00 74.31 226 ASP A CA 1
ATOM 1723 C C . ASP A 1 226 ? 25.597 65.898 -13.886 1.00 74.31 226 ASP A C 1
ATOM 1725 O O . ASP A 1 226 ? 25.627 66.742 -12.991 1.00 74.31 226 ASP A O 1
ATOM 1729 N N . ALA A 1 227 ? 24.555 65.801 -14.719 1.00 72.94 227 ALA A N 1
ATOM 1730 C CA . ALA A 1 227 ? 23.377 66.665 -14.630 1.00 72.94 227 ALA A CA 1
ATOM 1731 C C . ALA A 1 227 ? 22.548 66.452 -13.345 1.00 72.94 227 ALA A C 1
ATOM 1733 O O . ALA A 1 227 ? 21.893 67.387 -12.892 1.00 72.94 227 ALA A O 1
ATOM 1734 N N . MET A 1 228 ? 22.588 65.259 -12.732 1.00 70.88 228 MET A N 1
ATOM 1735 C CA . MET A 1 228 ? 21.957 65.023 -11.423 1.00 70.88 228 MET A CA 1
ATOM 1736 C C . MET A 1 228 ? 22.841 65.457 -10.250 1.00 70.88 228 MET A C 1
ATOM 1738 O O . MET A 1 228 ? 22.310 65.816 -9.205 1.00 70.88 228 MET A O 1
ATOM 1742 N N . ARG A 1 229 ? 24.169 65.500 -10.420 1.00 67.19 229 ARG A N 1
ATOM 1743 C CA . ARG A 1 229 ? 25.098 65.930 -9.362 1.00 67.19 229 ARG A CA 1
ATOM 1744 C C . ARG A 1 229 ? 25.133 67.448 -9.157 1.00 67.19 229 ARG A C 1
ATOM 1746 O O . ARG A 1 229 ? 25.436 67.900 -8.063 1.00 67.19 229 ARG A O 1
ATOM 1753 N N . VAL A 1 230 ? 24.792 68.234 -10.180 1.00 66.00 230 VAL A N 1
ATOM 1754 C CA . VAL A 1 230 ? 24.717 69.709 -10.091 1.00 66.00 230 VAL A CA 1
ATOM 1755 C C . VAL A 1 230 ? 23.389 70.193 -9.474 1.00 66.00 230 VAL A C 1
ATOM 1757 O O . VAL A 1 230 ? 23.293 71.337 -9.044 1.00 66.00 230 VAL A O 1
ATOM 1760 N N . GLY A 1 231 ? 22.372 69.330 -9.368 1.00 60.09 231 GLY A N 1
ATOM 1761 C CA . GLY A 1 231 ? 21.063 69.680 -8.799 1.00 60.09 231 GLY A CA 1
ATOM 1762 C C . GLY A 1 231 ? 20.975 69.692 -7.265 1.00 60.09 231 GLY A C 1
ATOM 1763 O O . GLY A 1 231 ? 19.983 70.187 -6.739 1.00 60.09 231 GLY A O 1
ATOM 1764 N N . GLU A 1 232 ? 21.976 69.176 -6.543 1.00 59.31 232 GLU A N 1
ATOM 1765 C CA . GLU A 1 232 ? 21.980 69.111 -5.066 1.00 59.31 232 GLU A CA 1
ATOM 1766 C C . GLU A 1 232 ? 22.780 70.236 -4.378 1.00 59.31 232 GLU A C 1
ATOM 1768 O O . GLU A 1 232 ? 22.762 70.325 -3.155 1.00 59.31 232 GLU A O 1
ATOM 1773 N N . GLU A 1 233 ? 23.437 71.132 -5.125 1.00 57.38 233 GLU A N 1
ATOM 1774 C CA . GLU A 1 233 ? 24.270 72.212 -4.552 1.00 57.38 233 GLU A CA 1
ATOM 1775 C C . GLU A 1 233 ? 23.658 73.623 -4.655 1.00 57.38 233 GLU A C 1
ATOM 1777 O O . GLU A 1 233 ? 24.308 74.614 -4.325 1.00 57.38 233 GLU A O 1
ATOM 1782 N N . THR A 1 234 ? 22.389 73.743 -5.058 1.00 57.28 234 THR A N 1
ATOM 1783 C CA . THR A 1 234 ? 21.649 75.016 -4.985 1.00 57.28 234 THR A CA 1
ATOM 1784 C C . THR A 1 234 ? 20.314 74.850 -4.264 1.00 57.28 234 THR A C 1
ATOM 1786 O O . THR A 1 234 ? 19.251 74.853 -4.889 1.00 57.28 234 THR A O 1
ATOM 1789 N N . ALA A 1 235 ? 20.388 74.726 -2.941 1.00 46.44 235 ALA A N 1
ATOM 1790 C CA . ALA A 1 235 ? 19.357 75.142 -1.994 1.00 46.44 235 ALA A CA 1
ATOM 1791 C C . ALA A 1 235 ? 20.043 75.802 -0.792 1.00 46.44 235 ALA A C 1
ATOM 1793 O O . ALA A 1 235 ? 21.037 75.222 -0.301 1.00 46.44 235 ALA A O 1
#

Radius of gyration: 33.98 Å; Cα contacts (8 Å, |Δi|>4): 147; chains: 1; bounding box: 65×105×83 Å